Protein AF-A0A8T7JMB9-F1 (afdb_monomer_lite)

pLDDT: mean 83.55, std 17.08, range [34.03, 96.88]

Structure (mmCIF, N/CA/C/O backbone):
data_AF-A0A8T7JMB9-F1
#
_entry.id   AF-A0A8T7JMB9-F1
#
loop_
_atom_site.group_PDB
_atom_site.id
_atom_site.type_symbol
_atom_site.label_atom_id
_atom_site.label_alt_id
_atom_site.label_comp_id
_atom_site.label_asym_id
_atom_site.label_entity_id
_atom_site.label_seq_id
_atom_site.pdbx_PDB_ins_code
_atom_site.Cartn_x
_atom_site.Cartn_y
_atom_site.Cartn_z
_atom_site.occupancy
_atom_site.B_iso_or_equiv
_atom_site.auth_seq_id
_atom_site.auth_comp_id
_atom_site.auth_asym_id
_atom_site.auth_atom_id
_atom_site.pdbx_PDB_model_num
ATOM 1 N N . MET A 1 1 ? 60.651 35.380 -57.533 1.00 38.00 1 MET A N 1
ATOM 2 C CA . MET A 1 1 ? 61.340 36.044 -56.406 1.00 38.00 1 MET A CA 1
ATOM 3 C C . MET A 1 1 ? 60.274 36.661 -55.525 1.00 38.00 1 MET A C 1
ATOM 5 O O . MET A 1 1 ? 59.399 37.344 -56.039 1.00 38.00 1 MET A O 1
ATOM 9 N N . ASN A 1 2 ? 60.300 36.283 -54.252 1.00 40.06 2 ASN A N 1
ATOM 10 C CA . ASN A 1 2 ? 59.215 36.410 -53.285 1.00 40.06 2 ASN A CA 1
ATOM 11 C C . ASN A 1 2 ? 58.896 37.869 -52.946 1.00 40.06 2 ASN A C 1
ATOM 13 O O . ASN A 1 2 ? 59.794 38.623 -52.576 1.00 40.06 2 ASN A O 1
ATOM 17 N N . GLN A 1 3 ? 57.616 38.234 -53.026 1.00 35.81 3 GLN A N 1
ATOM 18 C CA . GLN A 1 3 ? 57.095 39.436 -52.380 1.00 35.81 3 GLN A CA 1
ATOM 19 C C . GLN A 1 3 ? 56.856 39.157 -50.884 1.00 35.81 3 GLN A C 1
ATOM 21 O O . GLN A 1 3 ? 56.493 38.033 -50.527 1.00 35.81 3 GLN A O 1
ATOM 26 N N . PRO A 1 4 ? 57.087 40.146 -50.006 1.00 40.69 4 PRO A N 1
ATOM 27 C CA . PRO A 1 4 ? 56.934 39.992 -48.566 1.00 40.69 4 PRO A CA 1
ATOM 28 C C . PRO A 1 4 ? 55.459 39.889 -48.158 1.00 40.69 4 PRO A C 1
ATOM 30 O O . PRO A 1 4 ? 54.610 40.627 -48.657 1.00 40.69 4 PRO A O 1
ATOM 33 N N . MET A 1 5 ? 55.178 38.999 -47.201 1.00 34.03 5 MET A N 1
ATOM 34 C CA . MET A 1 5 ? 53.922 38.983 -46.452 1.00 34.03 5 MET A CA 1
ATOM 35 C C . MET A 1 5 ? 53.762 40.313 -45.715 1.00 34.03 5 MET A C 1
ATOM 37 O O . MET A 1 5 ? 54.468 40.584 -44.742 1.00 34.03 5 MET A O 1
ATOM 41 N N . VAL A 1 6 ? 52.812 41.128 -46.160 1.00 38.72 6 VAL A N 1
ATOM 42 C CA . VAL A 1 6 ? 52.250 42.195 -45.337 1.00 38.72 6 VAL A CA 1
ATOM 43 C C . VAL A 1 6 ? 51.231 41.541 -44.416 1.00 38.72 6 VAL A C 1
ATOM 45 O O . VAL A 1 6 ? 50.181 41.078 -44.854 1.00 38.72 6 VAL A O 1
ATOM 48 N N . VAL A 1 7 ? 51.578 41.485 -43.132 1.00 40.88 7 VAL A N 1
ATOM 49 C CA . VAL A 1 7 ? 50.648 41.210 -42.039 1.00 40.88 7 VAL A CA 1
ATOM 50 C C . VAL A 1 7 ? 49.620 42.337 -42.039 1.00 40.88 7 VAL A C 1
ATOM 52 O O . VAL A 1 7 ? 49.904 43.446 -41.593 1.00 40.88 7 VAL A O 1
ATOM 55 N N . THR A 1 8 ? 48.436 42.071 -42.578 1.00 38.16 8 THR A N 1
ATOM 56 C CA . THR A 1 8 ? 47.269 42.927 -42.377 1.00 38.16 8 THR A CA 1
ATOM 57 C C . THR A 1 8 ? 46.652 42.525 -41.045 1.00 38.16 8 THR A C 1
ATOM 59 O O . THR A 1 8 ? 46.009 41.487 -40.906 1.00 38.16 8 THR A O 1
ATOM 62 N N . GLN A 1 9 ? 46.953 43.330 -40.026 1.00 44.47 9 GLN A N 1
ATOM 63 C CA . GLN A 1 9 ? 46.159 43.417 -38.811 1.00 44.47 9 GLN A CA 1
ATOM 64 C C . GLN A 1 9 ? 44.767 43.909 -39.207 1.00 44.47 9 GLN A C 1
ATOM 66 O O . GLN A 1 9 ? 44.559 45.114 -39.309 1.00 44.47 9 GLN A O 1
ATOM 71 N N . ASP A 1 10 ? 43.831 42.990 -39.423 1.00 35.31 10 ASP A N 1
ATOM 72 C CA . ASP A 1 10 ? 42.424 43.344 -39.542 1.00 35.31 10 ASP A CA 1
ATOM 73 C C . ASP A 1 10 ? 41.645 42.879 -38.319 1.00 35.31 10 ASP A C 1
ATOM 75 O O . ASP A 1 10 ? 41.394 41.699 -38.079 1.00 35.31 10 ASP A O 1
ATOM 79 N N . SER A 1 11 ? 41.197 43.898 -37.593 1.00 36.75 11 SER A N 1
ATOM 80 C CA . SER A 1 11 ? 39.985 43.916 -36.787 1.00 36.75 11 SER A CA 1
ATOM 81 C C . SER A 1 11 ? 39.972 43.048 -35.525 1.00 36.75 11 SER A C 1
ATOM 83 O O . SER A 1 11 ? 39.359 41.987 -35.447 1.00 36.75 11 SER A O 1
ATOM 85 N N . MET A 1 12 ? 40.495 43.632 -34.440 1.00 43.41 12 MET A N 1
ATOM 86 C CA . MET A 1 12 ? 39.756 43.564 -33.179 1.00 43.41 12 MET A CA 1
ATOM 87 C C . MET A 1 12 ? 38.343 44.102 -33.440 1.00 43.41 12 MET A C 1
ATOM 89 O O . MET A 1 12 ? 38.151 45.306 -33.594 1.00 43.41 12 MET A O 1
ATOM 93 N N . SER A 1 13 ? 37.372 43.198 -33.525 1.00 37.72 13 SER A N 1
ATOM 94 C CA . SER A 1 13 ? 35.948 43.509 -33.423 1.00 37.72 13 SER A CA 1
ATOM 95 C C . SER A 1 13 ? 35.431 43.000 -32.080 1.00 37.72 13 SER A C 1
ATOM 97 O O . SER A 1 13 ? 35.968 42.035 -31.532 1.00 37.72 13 SER A O 1
ATOM 99 N N . PRO A 1 14 ? 34.483 43.736 -31.492 1.00 41.88 14 PRO A N 1
ATOM 100 C CA . PRO A 1 14 ? 34.433 44.017 -30.071 1.00 41.88 14 PRO A CA 1
ATOM 101 C C . PRO A 1 14 ? 33.905 42.819 -29.295 1.00 41.88 14 PRO A C 1
ATOM 103 O O . PRO A 1 14 ? 33.236 41.957 -29.859 1.00 41.88 14 PRO A O 1
ATOM 106 N N . LEU A 1 15 ? 34.155 42.819 -27.983 1.00 47.41 15 LEU A N 1
ATOM 107 C CA . LEU A 1 15 ? 33.323 42.137 -26.994 1.00 47.41 15 LEU A CA 1
ATOM 108 C C . LEU A 1 15 ? 31.861 42.227 -27.442 1.00 47.41 15 LEU A C 1
ATOM 110 O O . LEU A 1 15 ? 31.246 43.290 -27.339 1.00 47.41 15 LEU A O 1
ATOM 114 N N . GLY A 1 16 ? 31.352 41.134 -28.018 1.00 43.66 16 GLY A N 1
ATOM 115 C CA . GLY A 1 16 ? 29.963 41.028 -28.418 1.00 43.66 16 GLY A CA 1
ATOM 116 C C . GLY A 1 16 ? 29.161 41.296 -27.166 1.00 43.66 16 GLY A C 1
ATOM 117 O O . GLY A 1 16 ? 29.277 40.548 -26.196 1.00 43.66 16 GLY A O 1
ATOM 118 N N . TYR A 1 17 ? 28.459 42.426 -27.153 1.00 51.44 17 TYR A N 1
ATOM 119 C CA . TYR A 1 17 ? 27.559 42.791 -26.078 1.00 51.44 17 TYR A CA 1
ATOM 120 C C . TYR A 1 17 ? 26.618 41.608 -25.887 1.00 51.44 17 TYR A C 1
ATOM 122 O O . TYR A 1 17 ? 25.721 41.400 -26.699 1.00 51.44 17 TYR A O 1
ATOM 130 N N . LEU A 1 18 ? 26.863 40.807 -24.847 1.00 52.03 18 LEU A N 1
ATOM 131 C CA . LEU A 1 18 ? 25.905 39.832 -24.359 1.00 52.03 18 LEU A CA 1
ATOM 132 C C . LEU A 1 18 ? 24.667 40.643 -24.000 1.00 52.03 18 LEU A C 1
ATOM 134 O O . LEU A 1 18 ? 24.624 41.313 -22.965 1.00 52.03 18 LEU A O 1
ATOM 138 N N . SER A 1 19 ? 23.696 40.659 -24.911 1.00 68.50 19 SER A N 1
ATOM 139 C CA . SER A 1 19 ? 22.434 41.323 -24.667 1.00 68.50 19 SER A CA 1
ATOM 140 C C . SER A 1 19 ? 21.806 40.649 -23.458 1.00 68.50 19 SER A C 1
ATOM 142 O O . SER A 1 19 ? 21.799 39.421 -23.334 1.00 68.50 19 SER A O 1
ATOM 144 N N . ILE A 1 20 ? 21.244 41.452 -22.559 1.00 59.03 20 ILE A N 1
ATOM 145 C CA . ILE A 1 20 ? 20.437 40.941 -21.449 1.00 59.03 20 ILE A CA 1
ATOM 146 C C . ILE A 1 20 ? 19.323 40.030 -21.992 1.00 59.03 20 ILE A C 1
ATOM 148 O O . ILE A 1 20 ? 18.898 39.106 -21.307 1.00 59.03 20 ILE A O 1
ATOM 152 N N . GLU A 1 21 ? 18.877 40.243 -23.231 1.00 65.81 21 GLU A N 1
ATOM 153 C CA . GLU A 1 21 ? 17.896 39.395 -23.908 1.00 65.81 21 GLU A CA 1
ATOM 154 C C . GLU A 1 21 ? 18.450 38.015 -24.284 1.00 65.81 21 GLU A C 1
ATOM 156 O O . GLU A 1 21 ? 17.724 37.031 -24.157 1.00 65.81 21 GLU A O 1
ATOM 161 N N . ASP A 1 22 ? 19.729 37.910 -24.653 1.00 73.88 22 ASP A N 1
ATOM 162 C CA . ASP A 1 22 ? 20.387 36.632 -24.948 1.00 73.88 22 ASP A CA 1
ATOM 163 C C . ASP A 1 22 ? 20.677 35.854 -23.664 1.00 73.88 22 ASP A C 1
ATOM 165 O O . ASP A 1 22 ? 20.447 34.648 -23.608 1.00 73.88 22 ASP A O 1
ATOM 169 N N . ILE A 1 23 ? 21.078 36.549 -22.592 1.00 64.62 23 ILE A N 1
ATOM 170 C CA . ILE A 1 23 ? 21.215 35.950 -21.256 1.00 64.62 23 ILE A CA 1
ATOM 171 C C . ILE A 1 23 ? 19.848 35.481 -20.748 1.00 64.62 23 ILE A C 1
ATOM 173 O O . ILE A 1 23 ? 19.742 34.382 -20.214 1.00 64.62 23 ILE A O 1
ATOM 177 N N . LYS A 1 24 ? 18.780 36.266 -20.946 1.00 63.31 24 LYS A N 1
ATOM 178 C CA . LYS A 1 24 ? 17.411 35.868 -20.583 1.00 63.31 24 LYS A CA 1
ATOM 179 C C . LYS A 1 24 ? 16.928 34.685 -21.412 1.00 63.31 24 LYS A C 1
ATOM 181 O O . LYS A 1 24 ? 16.354 33.770 -20.838 1.00 63.31 24 LYS A O 1
ATOM 186 N N . LYS A 1 25 ? 17.175 34.656 -22.724 1.00 67.62 25 LYS A N 1
ATOM 187 C CA . LYS A 1 25 ? 16.838 33.504 -23.576 1.00 67.62 25 LYS A CA 1
ATOM 188 C C . LYS A 1 25 ? 17.610 32.256 -23.172 1.00 67.62 25 LYS A C 1
ATOM 190 O O . LYS A 1 25 ? 16.995 31.202 -23.054 1.00 67.62 25 LYS A O 1
ATOM 195 N N . ALA A 1 26 ? 18.906 32.381 -22.902 1.00 64.25 26 ALA A N 1
ATOM 196 C CA . ALA A 1 26 ? 19.730 31.282 -22.418 1.00 64.25 26 ALA A CA 1
ATOM 197 C C . ALA A 1 26 ? 19.262 30.803 -21.036 1.00 64.25 26 ALA A C 1
ATOM 199 O O . ALA A 1 26 ? 19.152 29.605 -20.821 1.00 64.25 26 ALA A O 1
ATOM 200 N N . PHE A 1 27 ? 18.903 31.711 -20.124 1.00 61.03 27 PHE A N 1
ATOM 201 C CA . PHE A 1 27 ? 18.381 31.374 -18.796 1.00 61.03 27 PHE A CA 1
ATOM 202 C C . PHE A 1 27 ? 16.990 30.735 -18.855 1.00 61.03 27 PHE A C 1
ATOM 204 O O . PHE A 1 27 ? 16.718 29.810 -18.097 1.00 61.03 27 PHE A O 1
ATOM 211 N N . ILE A 1 28 ? 16.123 31.196 -19.760 1.00 59.62 28 ILE A N 1
ATOM 212 C CA . ILE A 1 28 ? 14.817 30.587 -20.024 1.00 59.62 28 ILE A CA 1
ATOM 213 C C . ILE A 1 28 ? 15.020 29.196 -20.619 1.00 59.62 28 ILE A C 1
ATOM 215 O O . ILE A 1 28 ? 14.421 28.269 -20.110 1.00 59.62 28 ILE A O 1
ATOM 219 N N . GLN A 1 29 ? 15.893 29.011 -21.614 1.00 62.88 29 GLN A N 1
ATOM 220 C CA . GLN A 1 29 ? 16.209 27.684 -22.164 1.00 62.88 29 GLN A CA 1
ATOM 221 C C . GLN A 1 29 ? 16.820 26.741 -21.119 1.00 62.88 29 GLN A C 1
ATOM 223 O O . GLN A 1 29 ? 16.474 25.566 -21.097 1.00 62.88 29 GLN A O 1
ATOM 228 N N . LEU A 1 30 ? 17.685 27.247 -20.233 1.00 57.78 30 LEU A N 1
ATOM 229 C CA . LEU A 1 30 ? 18.296 26.453 -19.163 1.00 57.78 30 LEU A CA 1
ATOM 230 C C . LEU A 1 30 ? 17.293 26.082 -18.055 1.00 57.78 30 LEU A C 1
ATOM 232 O O . LEU A 1 30 ? 17.462 25.058 -17.403 1.00 57.78 30 LEU A O 1
ATOM 236 N N . ASN A 1 31 ? 16.262 26.911 -17.846 1.00 55.41 31 ASN A N 1
ATOM 237 C CA . ASN A 1 31 ? 15.210 26.730 -16.840 1.00 55.41 31 ASN A CA 1
ATOM 238 C C . ASN A 1 31 ? 13.833 26.445 -17.454 1.00 55.41 31 ASN A C 1
ATOM 240 O O . ASN A 1 31 ? 12.816 26.659 -16.790 1.00 55.41 31 ASN A O 1
ATOM 244 N N . GLN A 1 32 ? 13.774 25.921 -18.684 1.00 52.22 32 GLN A N 1
ATOM 245 C CA . GLN A 1 32 ? 12.607 25.185 -19.168 1.00 52.22 32 GLN A CA 1
ATOM 246 C C . GLN A 1 32 ? 12.546 23.867 -18.394 1.00 52.22 32 GLN A C 1
ATOM 248 O O . GLN A 1 32 ? 12.731 22.778 -18.928 1.00 52.22 32 GLN A O 1
ATOM 253 N N . LEU A 1 33 ? 12.304 23.975 -17.089 1.00 53.12 33 LEU A N 1
ATOM 254 C CA . LEU A 1 33 ? 11.620 22.924 -16.382 1.00 53.12 33 LEU A CA 1
ATOM 255 C C . LEU A 1 33 ? 10.271 22.815 -17.099 1.00 53.12 33 LEU A C 1
ATOM 257 O O . LEU A 1 33 ? 9.574 23.835 -17.189 1.00 53.12 33 LEU A O 1
ATOM 261 N N . PRO A 1 34 ? 9.908 21.646 -17.659 1.00 47.16 34 PRO A N 1
ATOM 262 C CA . PRO A 1 34 ? 8.523 21.428 -18.043 1.00 47.16 34 PRO A CA 1
ATOM 263 C C . PRO A 1 34 ? 7.670 21.845 -16.847 1.00 47.16 34 PRO A C 1
ATOM 265 O O . PRO A 1 34 ? 8.054 21.604 -15.694 1.00 47.16 34 PRO A O 1
ATOM 268 N N . ALA A 1 35 ? 6.574 22.561 -17.104 1.00 42.38 35 ALA A N 1
ATOM 269 C CA . ALA A 1 35 ? 5.655 22.913 -16.036 1.00 42.38 35 ALA A CA 1
ATOM 270 C C . ALA A 1 35 ? 5.384 21.634 -15.233 1.00 42.38 35 ALA A C 1
ATOM 272 O O . ALA A 1 35 ? 5.169 20.580 -15.826 1.00 42.38 35 ALA A O 1
ATOM 273 N N . ALA A 1 36 ? 5.397 21.699 -13.901 1.00 47.94 36 ALA A N 1
ATOM 274 C CA . ALA A 1 36 ? 5.190 20.530 -13.036 1.00 47.94 36 ALA A CA 1
ATOM 275 C C . ALA A 1 36 ? 3.828 19.814 -13.249 1.00 47.94 36 ALA A C 1
ATOM 277 O O . ALA A 1 36 ? 3.537 18.835 -12.570 1.00 47.94 36 ALA A O 1
ATOM 278 N N . ASN A 1 37 ? 3.018 20.303 -14.195 1.00 48.38 37 ASN A N 1
ATOM 279 C CA . ASN A 1 37 ? 1.718 19.797 -14.609 1.00 48.38 37 ASN A CA 1
ATOM 280 C C . ASN A 1 37 ? 1.745 19.056 -15.959 1.00 48.38 37 ASN A C 1
ATOM 282 O O . ASN A 1 37 ? 0.721 18.488 -16.334 1.00 48.38 37 ASN A O 1
ATOM 286 N N . ASP A 1 38 ? 2.864 19.046 -16.694 1.00 45.75 38 ASP A N 1
ATOM 287 C CA . ASP A 1 38 ? 2.982 18.187 -17.872 1.00 45.75 38 ASP A CA 1
ATOM 288 C C . ASP A 1 38 ? 3.098 16.743 -17.388 1.00 45.75 38 ASP A C 1
ATOM 290 O O . ASP A 1 38 ? 4.060 16.356 -16.716 1.00 45.75 38 ASP A O 1
ATOM 294 N N . GLN A 1 39 ? 2.080 15.941 -17.704 1.00 52.31 39 GLN A N 1
ATOM 295 C CA . GLN A 1 39 ? 2.117 14.503 -17.485 1.00 52.31 39 GLN A CA 1
ATOM 296 C C . GLN A 1 39 ? 3.374 13.969 -18.170 1.00 52.31 39 GLN A C 1
ATOM 298 O O . GLN A 1 39 ? 3.501 14.035 -19.392 1.00 52.31 39 GLN A O 1
ATOM 303 N N . VAL A 1 40 ? 4.332 13.484 -17.376 1.00 58.31 40 VAL A N 1
ATOM 304 C CA . VAL A 1 40 ? 5.566 12.899 -17.901 1.00 58.31 40 VAL A CA 1
ATOM 305 C C . VAL A 1 40 ? 5.154 11.763 -18.829 1.00 58.31 40 VAL A C 1
ATOM 307 O O . VAL A 1 40 ? 4.648 10.743 -18.360 1.00 58.31 40 VAL A O 1
ATOM 310 N N . ILE A 1 41 ? 5.339 11.938 -20.139 1.00 60.19 41 ILE A N 1
ATOM 311 C CA . ILE A 1 41 ? 5.125 10.869 -21.113 1.00 60.19 41 ILE A CA 1
ATOM 312 C C . ILE A 1 41 ? 6.192 9.815 -20.816 1.00 60.19 41 ILE A C 1
ATOM 314 O O . ILE A 1 41 ? 7.367 9.980 -21.141 1.00 60.19 41 ILE A O 1
ATOM 318 N N . ARG A 1 42 ? 5.799 8.754 -20.107 1.00 69.69 42 ARG A N 1
ATOM 319 C CA . ARG A 1 42 ? 6.710 7.679 -19.713 1.00 69.69 42 ARG A CA 1
ATOM 320 C C . ARG A 1 42 ? 6.803 6.676 -20.850 1.00 69.69 42 ARG A C 1
ATOM 322 O O . ARG A 1 42 ? 5.873 5.910 -21.085 1.00 69.69 42 ARG A O 1
ATOM 329 N N . HIS A 1 43 ? 7.938 6.681 -21.535 1.00 80.62 43 HIS A N 1
ATOM 330 C CA . HIS A 1 43 ? 8.261 5.662 -22.527 1.00 80.62 43 HIS A CA 1
ATOM 331 C C . HIS A 1 43 ? 8.432 4.284 -21.878 1.00 80.62 43 HIS A C 1
ATOM 333 O O . HIS A 1 43 ? 8.662 4.169 -20.672 1.00 80.62 43 HIS A O 1
ATOM 339 N N . GLU A 1 44 ? 8.322 3.235 -22.690 1.00 86.62 44 GLU A N 1
ATOM 340 C CA . GLU A 1 44 ? 8.564 1.869 -22.236 1.00 86.62 44 GLU A CA 1
ATOM 341 C C . GLU A 1 44 ? 9.997 1.707 -21.729 1.00 86.62 44 GLU A C 1
ATOM 343 O O . GLU A 1 44 ? 10.951 2.221 -22.320 1.00 86.62 44 GLU A O 1
ATOM 348 N N . ALA A 1 45 ? 10.153 0.994 -20.613 1.00 87.69 45 ALA A N 1
ATOM 349 C CA . ALA A 1 45 ? 11.469 0.722 -20.063 1.00 87.69 45 ALA A CA 1
ATOM 350 C C . ALA A 1 45 ? 12.278 -0.217 -20.969 1.00 87.69 45 ALA A C 1
ATOM 352 O O . ALA A 1 45 ? 11.756 -1.188 -21.517 1.00 87.69 45 ALA A O 1
ATOM 353 N N . ALA A 1 46 ? 13.587 0.028 -21.059 1.00 91.44 46 ALA A N 1
ATOM 354 C CA . ALA A 1 46 ? 14.502 -0.870 -21.754 1.00 91.44 46 ALA A CA 1
ATOM 355 C C . ALA A 1 46 ? 14.519 -2.272 -21.097 1.00 91.44 46 ALA A C 1
ATOM 357 O O . ALA A 1 46 ? 14.406 -2.364 -19.870 1.00 91.44 46 ALA A O 1
ATOM 358 N N . PRO A 1 47 ? 14.739 -3.357 -21.865 1.00 92.88 47 PRO A N 1
ATOM 359 C CA . PRO A 1 47 ? 14.768 -4.724 -21.330 1.00 92.88 47 PRO A CA 1
ATOM 360 C C . PRO A 1 47 ? 15.752 -4.916 -20.167 1.00 92.88 47 PRO A C 1
ATOM 362 O O . PRO A 1 47 ? 15.409 -5.534 -19.161 1.00 92.88 47 PRO A O 1
ATOM 365 N N . ASP A 1 48 ? 16.939 -4.311 -20.248 1.00 94.38 48 ASP A N 1
ATOM 366 C CA . ASP A 1 48 ? 17.948 -4.377 -19.182 1.00 94.38 48 ASP A CA 1
ATOM 367 C C . ASP A 1 48 ? 17.462 -3.741 -17.872 1.00 94.38 48 ASP A C 1
ATOM 369 O O . ASP A 1 48 ? 17.814 -4.187 -16.779 1.00 94.38 48 ASP A O 1
ATOM 373 N N . HIS A 1 49 ? 16.636 -2.694 -17.968 1.00 94.12 49 HIS A N 1
ATOM 374 C CA . HIS A 1 49 ? 16.045 -2.043 -16.800 1.00 94.12 49 HIS A CA 1
ATOM 375 C C . HIS A 1 49 ? 14.963 -2.916 -16.166 1.00 94.12 49 HIS A C 1
ATOM 377 O O . HIS A 1 49 ? 14.911 -3.022 -14.946 1.00 94.12 49 HIS A O 1
ATOM 383 N N . VAL A 1 50 ? 14.154 -3.609 -16.973 1.00 95.12 50 VAL A N 1
ATOM 384 C CA . VAL A 1 50 ? 13.160 -4.581 -16.482 1.00 95.12 50 VAL A CA 1
ATOM 385 C C . VAL A 1 50 ? 13.837 -5.694 -15.676 1.00 95.12 50 VAL A C 1
ATOM 387 O O . VAL A 1 50 ? 13.392 -6.009 -14.572 1.00 95.12 50 VAL A O 1
ATOM 390 N N . ILE A 1 51 ? 14.943 -6.245 -16.190 1.00 95.38 51 ILE A N 1
ATOM 391 C CA . ILE A 1 51 ? 15.727 -7.280 -15.495 1.00 95.38 51 ILE A CA 1
ATOM 392 C C . ILE A 1 51 ? 16.288 -6.726 -14.182 1.00 95.38 51 ILE A C 1
ATOM 394 O O . ILE A 1 51 ? 16.120 -7.335 -13.130 1.00 95.38 51 ILE A O 1
ATOM 398 N N . ARG A 1 52 ? 16.876 -5.527 -14.216 1.00 95.38 52 ARG A N 1
ATOM 399 C CA . ARG A 1 52 ? 17.429 -4.881 -13.020 1.00 95.38 52 ARG A CA 1
ATOM 400 C C . ARG A 1 52 ? 16.374 -4.637 -11.941 1.00 95.38 52 ARG A C 1
ATOM 402 O O . ARG A 1 52 ? 16.633 -4.885 -10.768 1.00 95.38 52 ARG A O 1
ATOM 409 N N . 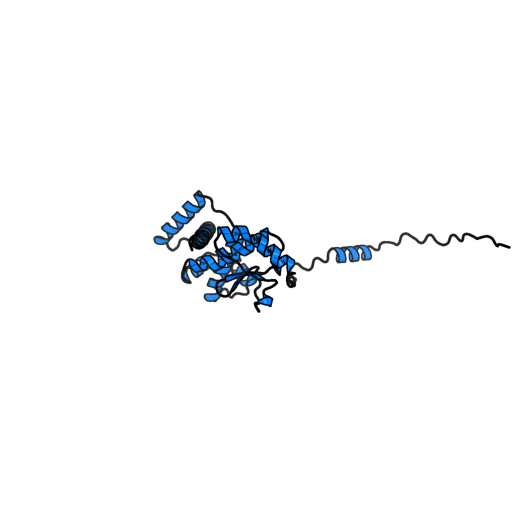VAL A 1 53 ? 15.191 -4.160 -12.330 1.00 95.12 53 VAL A N 1
ATOM 410 C CA . VAL A 1 53 ? 14.066 -3.980 -11.406 1.00 95.12 53 VAL A CA 1
ATOM 411 C C . VAL A 1 53 ? 13.674 -5.321 -10.800 1.00 95.12 53 VAL A C 1
ATOM 413 O O . VAL A 1 53 ? 13.479 -5.389 -9.594 1.00 95.12 53 VAL A O 1
ATOM 416 N N . LYS A 1 54 ? 13.622 -6.397 -11.592 1.00 96.88 54 LYS A N 1
ATOM 417 C CA . LYS A 1 54 ? 13.330 -7.737 -11.076 1.00 96.88 54 LYS A CA 1
ATOM 418 C C . LYS A 1 54 ? 14.378 -8.215 -10.065 1.00 96.88 54 LYS A C 1
ATOM 420 O O . LYS A 1 54 ? 14.007 -8.784 -9.040 1.00 96.88 54 LYS A O 1
ATOM 425 N N . ASP A 1 55 ? 15.657 -7.945 -10.311 1.00 96.06 55 ASP A N 1
ATOM 426 C CA . ASP A 1 55 ? 16.743 -8.317 -9.399 1.00 96.06 55 ASP A CA 1
ATOM 427 C C . ASP A 1 55 ? 16.656 -7.595 -8.051 1.00 96.06 55 ASP A C 1
ATOM 429 O O . ASP A 1 55 ? 16.884 -8.204 -7.007 1.00 96.06 55 ASP A O 1
ATOM 433 N N . TRP A 1 56 ? 16.244 -6.325 -8.043 1.00 96.88 56 TRP A N 1
ATOM 434 C CA . TRP A 1 56 ? 16.040 -5.561 -6.809 1.00 96.88 56 TRP A CA 1
ATOM 435 C C . TRP A 1 56 ? 14.968 -6.140 -5.882 1.00 96.88 56 TRP A C 1
ATOM 437 O O . TRP A 1 56 ? 15.009 -5.875 -4.682 1.00 96.88 56 TRP A O 1
ATOM 447 N N . LEU A 1 57 ? 14.021 -6.914 -6.417 1.00 95.94 57 LEU A N 1
ATOM 448 C CA . LEU A 1 57 ? 12.893 -7.453 -5.658 1.00 95.94 57 LEU A CA 1
ATOM 449 C C . LEU A 1 57 ? 13.190 -8.808 -5.009 1.00 95.94 57 LEU A C 1
ATOM 451 O O . LEU A 1 57 ? 12.453 -9.208 -4.114 1.00 95.94 57 LEU A O 1
ATOM 455 N N . GLN A 1 58 ? 14.240 -9.521 -5.432 1.00 94.88 58 GLN A N 1
ATOM 456 C CA . GLN A 1 58 ? 14.442 -10.941 -5.100 1.00 94.88 58 GLN A CA 1
ATOM 457 C C . GLN A 1 58 ? 14.385 -11.246 -3.596 1.00 94.88 58 GLN A C 1
ATOM 459 O O . GLN A 1 58 ? 13.756 -12.222 -3.181 1.00 94.88 58 GLN A O 1
ATOM 464 N N . ASP A 1 59 ? 15.026 -10.415 -2.771 1.00 93.50 59 ASP A N 1
ATOM 465 C CA . ASP A 1 59 ? 15.043 -10.616 -1.322 1.00 93.50 59 ASP A CA 1
ATOM 466 C C . ASP A 1 59 ? 13.654 -10.426 -0.701 1.00 93.50 59 ASP A C 1
ATOM 468 O O . ASP A 1 59 ? 13.250 -11.227 0.144 1.00 93.50 59 ASP A O 1
ATOM 472 N N . LEU A 1 60 ? 12.908 -9.419 -1.162 1.00 92.31 60 LEU A N 1
ATOM 473 C CA . LEU A 1 60 ? 11.582 -9.090 -0.644 1.00 92.31 60 LEU A CA 1
ATOM 474 C C . LEU A 1 60 ? 10.516 -10.086 -1.129 1.00 92.31 60 LEU A C 1
ATOM 476 O O . LEU A 1 60 ? 9.644 -10.482 -0.358 1.00 92.31 60 LEU A O 1
ATOM 480 N N . GLU A 1 61 ? 10.636 -10.579 -2.366 1.00 94.88 61 GLU A N 1
ATOM 481 C CA . GLU A 1 61 ? 9.817 -11.683 -2.881 1.00 94.88 61 GLU A CA 1
ATOM 482 C C . GLU A 1 61 ? 9.995 -12.952 -2.050 1.00 94.88 61 GLU A C 1
ATOM 484 O O . GLU A 1 61 ? 9.022 -13.638 -1.729 1.00 94.88 61 GLU A O 1
ATOM 489 N N . ARG A 1 62 ? 11.240 -13.260 -1.668 1.00 93.25 62 ARG A N 1
ATOM 490 C CA . ARG A 1 62 ? 11.547 -14.400 -0.802 1.00 93.25 62 ARG A CA 1
ATOM 491 C C . ARG A 1 62 ? 11.018 -14.196 0.615 1.00 93.25 62 ARG A C 1
ATOM 493 O O . ARG A 1 62 ? 10.521 -15.153 1.199 1.00 93.25 62 ARG A O 1
ATOM 500 N N . GLU A 1 63 ? 11.136 -12.991 1.167 1.00 92.50 63 GLU A N 1
ATOM 501 C CA . GLU A 1 63 ? 10.638 -12.675 2.510 1.00 92.50 63 GLU A CA 1
ATOM 502 C C . GLU A 1 63 ? 9.113 -12.814 2.597 1.00 92.50 63 GLU A C 1
ATOM 504 O O . GLU A 1 63 ? 8.606 -13.431 3.533 1.00 92.50 63 GLU A O 1
ATOM 509 N N . LEU A 1 64 ? 8.384 -12.258 1.624 1.00 90.62 64 LEU A N 1
ATOM 510 C CA . LEU A 1 64 ? 6.919 -12.259 1.626 1.00 90.62 64 LEU A CA 1
ATOM 511 C C . LEU A 1 64 ? 6.299 -13.520 1.018 1.00 90.62 64 LEU A C 1
ATOM 513 O O . LEU A 1 64 ? 5.094 -13.714 1.157 1.00 90.62 64 LEU A O 1
ATOM 517 N N . GLY A 1 65 ? 7.088 -14.358 0.341 1.00 91.50 65 GLY A N 1
ATOM 518 C CA . GLY A 1 65 ? 6.593 -15.549 -0.353 1.00 91.50 65 GLY A CA 1
ATOM 519 C C . GLY A 1 65 ? 5.764 -15.231 -1.603 1.00 91.50 65 GLY A C 1
ATOM 520 O O . GLY A 1 65 ? 5.033 -16.088 -2.095 1.00 91.50 65 GLY A O 1
ATOM 521 N N . VAL A 1 66 ? 5.861 -14.008 -2.132 1.00 93.12 66 VAL A N 1
ATOM 522 C CA . VAL A 1 66 ? 5.072 -13.531 -3.276 1.00 93.12 66 VAL A CA 1
ATOM 523 C C . VAL A 1 66 ? 6.008 -13.177 -4.420 1.00 93.12 66 VAL A C 1
ATOM 525 O O . VAL A 1 66 ? 6.927 -12.384 -4.251 1.00 93.12 66 VAL A O 1
ATOM 528 N N . LYS A 1 67 ? 5.758 -13.740 -5.604 1.00 94.31 67 LYS A N 1
ATOM 529 C CA . LYS A 1 67 ? 6.482 -13.379 -6.827 1.00 94.31 67 LYS A CA 1
ATOM 530 C C . LYS A 1 67 ? 5.721 -12.297 -7.572 1.00 94.31 67 LYS A C 1
ATOM 532 O O . LYS A 1 67 ? 4.524 -12.454 -7.789 1.00 94.31 67 LYS A O 1
ATOM 537 N N . ALA A 1 68 ? 6.422 -11.260 -8.014 1.00 95.38 68 ALA A N 1
ATOM 538 C CA . ALA A 1 68 ? 5.874 -10.249 -8.899 1.00 95.38 68 ALA A CA 1
ATOM 539 C C . ALA A 1 68 ? 6.417 -10.374 -10.323 1.00 95.38 68 ALA A C 1
ATOM 541 O O . ALA A 1 68 ? 7.580 -10.720 -10.564 1.00 95.38 68 ALA A O 1
ATOM 542 N N . LYS A 1 69 ? 5.562 -10.068 -11.294 1.00 95.88 69 LYS A N 1
ATOM 543 C CA . LYS A 1 69 ? 5.950 -9.909 -12.692 1.00 95.88 69 LYS A CA 1
ATOM 544 C C . LYS A 1 69 ? 6.405 -8.470 -12.906 1.00 95.88 69 LYS A C 1
ATOM 546 O O . LYS A 1 69 ? 5.743 -7.543 -12.461 1.00 95.88 69 LYS A O 1
ATOM 551 N N . VAL A 1 70 ? 7.517 -8.266 -13.603 1.00 95.69 70 VAL A N 1
ATOM 552 C CA . VAL A 1 70 ? 7.966 -6.923 -13.995 1.00 95.69 70 VAL A CA 1
ATOM 553 C C . VAL A 1 70 ? 7.806 -6.800 -15.502 1.00 95.69 70 VAL A C 1
ATOM 555 O O . VAL A 1 70 ? 8.281 -7.659 -16.244 1.00 95.69 70 VAL A O 1
ATOM 558 N N . VAL A 1 71 ? 7.121 -5.754 -15.954 1.00 95.06 71 VAL A N 1
ATOM 559 C CA . VAL A 1 71 ? 6.916 -5.458 -17.380 1.00 95.06 71 VAL A CA 1
ATOM 560 C C . VAL A 1 71 ? 7.404 -4.049 -17.709 1.00 95.06 71 VAL A C 1
ATOM 562 O O . VAL A 1 71 ? 7.561 -3.209 -16.822 1.00 95.06 71 VAL A O 1
ATOM 565 N N . ALA A 1 72 ? 7.674 -3.784 -18.988 1.00 92.38 72 ALA A N 1
ATOM 566 C CA . ALA A 1 72 ? 8.272 -2.522 -19.424 1.00 92.38 72 ALA A CA 1
ATOM 567 C C . ALA A 1 72 ? 7.353 -1.305 -19.220 1.00 92.38 72 ALA A C 1
ATOM 569 O O . ALA A 1 72 ? 7.836 -0.222 -18.886 1.00 92.38 72 ALA A O 1
ATOM 570 N N . SER A 1 73 ? 6.046 -1.483 -19.413 1.00 92.50 73 SER A N 1
ATOM 571 C CA . SER A 1 73 ? 5.014 -0.455 -19.256 1.00 92.50 73 SER A CA 1
ATOM 572 C C . SER A 1 73 ? 3.637 -1.109 -19.035 1.00 92.50 73 SER A C 1
ATOM 574 O O . SER A 1 73 ? 3.480 -2.298 -19.336 1.00 92.50 73 SER A O 1
ATOM 576 N N . PRO A 1 74 ? 2.626 -0.362 -18.550 1.00 89.31 74 PRO A N 1
ATOM 577 C CA . PRO A 1 74 ? 1.236 -0.827 -18.514 1.00 89.31 74 PRO A CA 1
ATOM 578 C C . PRO A 1 74 ? 0.684 -1.185 -19.899 1.00 89.31 74 PRO A C 1
ATOM 580 O O . PRO A 1 74 ? -0.091 -2.132 -20.026 1.00 89.31 74 PRO A O 1
ATOM 583 N N . SER A 1 75 ? 1.142 -0.488 -20.944 1.00 88.00 75 SER A N 1
ATOM 584 C CA . SER A 1 75 ? 0.707 -0.687 -22.329 1.00 88.00 75 SER A CA 1
ATOM 585 C C . SER A 1 75 ? 1.014 -2.087 -22.863 1.00 88.00 75 SER A C 1
ATOM 587 O O . SER A 1 75 ? 0.274 -2.585 -23.699 1.00 88.00 75 SER A O 1
ATOM 589 N N . VAL A 1 76 ? 2.051 -2.762 -22.349 1.00 87.19 76 VAL A N 1
ATOM 590 C CA . VAL A 1 76 ? 2.369 -4.160 -22.712 1.00 87.19 76 VAL A CA 1
ATOM 591 C C . VAL A 1 76 ? 1.239 -5.128 -22.331 1.00 87.19 76 VAL A C 1
ATOM 593 O O . VAL A 1 76 ? 1.141 -6.217 -22.892 1.00 87.19 76 VAL A O 1
ATOM 596 N N . LEU A 1 77 ? 0.405 -4.750 -21.362 1.00 87.06 77 LEU A N 1
ATOM 597 C CA . LEU A 1 77 ? -0.743 -5.524 -20.892 1.00 87.06 77 LEU A CA 1
ATOM 598 C C . LEU A 1 77 ? -2.080 -4.885 -21.296 1.00 87.06 77 LEU A C 1
ATOM 600 O O . LEU A 1 77 ? -3.105 -5.238 -20.722 1.00 87.06 77 LEU A O 1
ATOM 604 N N . ASP A 1 78 ? -2.069 -3.927 -22.230 1.00 86.25 78 ASP A N 1
ATOM 605 C CA . ASP A 1 78 ? -3.241 -3.134 -22.631 1.00 86.25 78 ASP A CA 1
ATOM 606 C C . ASP A 1 78 ? -3.937 -2.427 -21.447 1.00 86.25 78 ASP A C 1
ATOM 608 O O . ASP A 1 78 ? -5.147 -2.192 -21.444 1.00 86.25 78 ASP A O 1
ATOM 612 N N . LEU A 1 79 ? -3.162 -2.067 -20.418 1.00 83.88 79 LEU A N 1
ATOM 613 C CA . LEU A 1 79 ? -3.649 -1.377 -19.227 1.00 83.88 79 LEU A CA 1
ATOM 614 C C . LEU A 1 79 ? -3.417 0.131 -19.335 1.00 83.88 79 LEU A C 1
ATOM 616 O O . LEU A 1 79 ? -2.309 0.587 -19.611 1.00 83.88 79 LEU A O 1
ATOM 620 N N . SER A 1 80 ? -4.446 0.916 -19.014 1.00 80.56 80 SER A N 1
ATOM 621 C CA . SER A 1 80 ? -4.359 2.375 -18.883 1.00 80.56 80 SER A CA 1
ATOM 622 C C . SER A 1 80 ? -4.362 2.775 -17.404 1.00 80.56 80 SER A C 1
ATOM 624 O O . SER A 1 80 ? -5.300 3.406 -16.920 1.00 80.56 80 SER A O 1
ATOM 626 N N . VAL A 1 81 ? -3.333 2.356 -16.661 1.00 77.56 81 VAL A N 1
ATOM 627 C CA . VAL A 1 81 ? -3.232 2.581 -15.210 1.00 77.56 81 VAL A CA 1
ATOM 628 C C . VAL A 1 81 ? -2.133 3.598 -14.904 1.00 77.56 81 VAL A C 1
ATOM 630 O O . VAL A 1 81 ? -0.984 3.426 -15.304 1.00 77.56 81 VAL A O 1
ATOM 633 N N . MET A 1 82 ? -2.473 4.639 -14.140 1.00 79.88 82 MET A N 1
ATOM 634 C CA . MET A 1 82 ? -1.545 5.675 -13.661 1.00 79.88 82 MET A CA 1
ATOM 635 C C . MET A 1 82 ? -0.945 5.319 -12.289 1.00 79.88 82 MET A C 1
ATOM 637 O O . MET A 1 82 ? -0.966 6.119 -11.355 1.00 79.88 82 MET A O 1
ATOM 641 N N . ALA A 1 83 ? -0.422 4.103 -12.147 1.00 84.75 83 ALA A N 1
ATOM 642 C CA . ALA A 1 83 ? 0.162 3.600 -10.903 1.00 84.75 83 ALA A CA 1
ATOM 643 C C . ALA A 1 83 ? 1.466 2.841 -11.193 1.00 84.75 83 ALA A C 1
ATOM 645 O O . ALA A 1 83 ? 1.635 2.335 -12.301 1.00 84.75 83 ALA A O 1
ATOM 646 N N . PRO A 1 84 ? 2.397 2.739 -10.226 1.00 89.81 84 PRO A N 1
ATOM 647 C CA . PRO A 1 84 ? 3.663 2.033 -10.430 1.00 89.81 84 PRO A CA 1
ATOM 648 C C . PRO A 1 84 ? 3.517 0.504 -10.504 1.00 89.81 84 PRO A C 1
ATOM 650 O O . PRO A 1 84 ? 4.444 -0.181 -10.940 1.00 89.81 84 PRO A O 1
ATOM 653 N N . ALA A 1 85 ? 2.371 -0.033 -10.083 1.00 93.12 85 ALA A N 1
ATOM 654 C CA . ALA A 1 85 ? 2.079 -1.458 -10.062 1.00 93.12 85 ALA A CA 1
ATOM 655 C C . ALA A 1 85 ? 0.560 -1.711 -10.060 1.00 93.12 85 ALA A C 1
ATOM 657 O O . ALA A 1 85 ? -0.221 -0.816 -9.735 1.00 93.12 85 ALA A O 1
ATOM 658 N N . ALA A 1 86 ? 0.147 -2.928 -10.407 1.00 93.44 86 ALA A N 1
ATOM 659 C CA . ALA A 1 86 ? -1.243 -3.379 -10.397 1.00 93.44 86 ALA A CA 1
ATOM 660 C C . ALA A 1 86 ? -1.326 -4.888 -10.119 1.00 93.44 86 ALA A C 1
ATOM 662 O O . ALA A 1 86 ? -0.340 -5.605 -10.270 1.00 93.44 86 ALA A O 1
ATOM 663 N N . VAL A 1 87 ? -2.506 -5.381 -9.740 1.00 92.75 87 VAL A N 1
ATOM 664 C CA . VAL A 1 87 ? -2.780 -6.824 -9.663 1.00 92.75 87 VAL A CA 1
ATOM 665 C C . VAL A 1 87 ? -3.496 -7.244 -10.944 1.00 92.75 87 VAL A C 1
ATOM 667 O O . VAL A 1 87 ? -4.541 -6.689 -11.273 1.00 92.75 87 VAL A O 1
ATOM 670 N N . VAL A 1 88 ? -2.934 -8.210 -11.669 1.00 91.50 88 VAL A N 1
ATOM 671 C CA . VAL A 1 88 ? -3.484 -8.742 -12.925 1.00 91.50 88 VAL A CA 1
ATOM 672 C C . VAL A 1 88 ? -3.630 -10.247 -12.765 1.00 91.50 88 VAL A C 1
ATOM 674 O O . VAL A 1 88 ? -2.670 -10.911 -12.390 1.00 91.50 88 VAL A O 1
ATOM 677 N N . ASP A 1 89 ? -4.835 -10.778 -12.980 1.00 88.69 89 ASP A N 1
ATOM 678 C CA . ASP A 1 89 ? -5.150 -12.206 -12.803 1.00 88.69 89 ASP A CA 1
ATOM 679 C C . ASP A 1 89 ? -4.744 -12.776 -11.425 1.00 88.69 89 ASP A C 1
ATOM 681 O O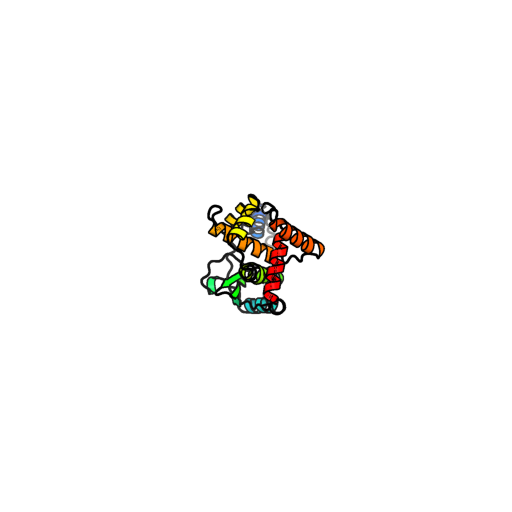 . ASP A 1 89 ? -4.384 -13.942 -11.283 1.00 88.69 89 ASP A O 1
ATOM 685 N N . GLY A 1 90 ? -4.799 -11.940 -10.381 1.00 88.25 90 GLY A N 1
ATOM 686 C CA . GLY A 1 90 ? -4.401 -12.311 -9.018 1.00 88.25 90 GLY A CA 1
ATOM 687 C C . GLY A 1 90 ? -2.888 -12.307 -8.764 1.00 88.25 90 GLY A C 1
ATOM 688 O O . GLY A 1 90 ? -2.460 -12.643 -7.657 1.00 88.25 90 GLY A O 1
ATOM 689 N N . GLU A 1 91 ? -2.080 -11.899 -9.744 1.00 91.69 91 GLU A N 1
ATOM 690 C CA . GLU A 1 91 ? -0.628 -11.778 -9.632 1.00 91.69 91 GLU A CA 1
ATOM 691 C C . GLU A 1 91 ? -0.193 -10.305 -9.538 1.00 91.69 91 GLU A C 1
ATOM 693 O O . GLU A 1 91 ? -0.727 -9.448 -10.248 1.00 91.69 91 GLU A O 1
ATOM 698 N N . PRO A 1 92 ? 0.793 -9.971 -8.685 1.00 94.62 92 PRO A N 1
ATOM 699 C CA . PRO A 1 92 ? 1.323 -8.618 -8.621 1.00 94.62 92 PRO A CA 1
ATOM 700 C C . PRO A 1 92 ? 2.208 -8.323 -9.836 1.00 94.62 92 PRO A C 1
ATOM 702 O O . PRO A 1 92 ? 3.156 -9.054 -10.131 1.00 94.62 92 PRO A O 1
ATOM 705 N N . VAL A 1 93 ? 1.931 -7.213 -10.514 1.00 96.25 93 VAL A N 1
ATOM 706 C CA . VAL A 1 93 ? 2.679 -6.727 -11.674 1.00 96.25 93 VAL A CA 1
ATOM 707 C C . VAL A 1 93 ? 3.250 -5.344 -11.377 1.00 96.25 93 VAL A C 1
ATOM 709 O O . VAL A 1 93 ? 2.513 -4.433 -11.013 1.00 96.25 93 VAL A O 1
ATOM 712 N N . LEU A 1 94 ? 4.558 -5.168 -11.563 1.00 96.38 94 LEU A N 1
ATOM 713 C CA . LEU A 1 94 ? 5.245 -3.880 -11.470 1.00 96.38 94 LEU A CA 1
ATOM 714 C C . LEU A 1 94 ? 5.577 -3.345 -12.864 1.00 96.38 94 LEU A C 1
ATOM 716 O O . LEU A 1 94 ? 6.001 -4.088 -13.755 1.00 96.38 94 LEU A O 1
ATOM 720 N N . PHE A 1 95 ? 5.445 -2.032 -13.024 1.00 95.56 95 PHE A N 1
ATOM 721 C CA . PHE A 1 95 ? 5.704 -1.333 -14.276 1.00 95.56 95 PHE A CA 1
ATOM 722 C C . PHE A 1 95 ? 7.053 -0.608 -14.208 1.00 95.56 95 PHE A C 1
ATOM 724 O O . PHE A 1 95 ? 7.220 0.391 -13.505 1.00 95.56 95 PHE A O 1
ATOM 731 N N . ALA A 1 96 ? 8.047 -1.111 -14.941 1.00 94.25 96 ALA A N 1
ATOM 732 C CA . ALA A 1 96 ? 9.429 -0.643 -14.850 1.00 94.25 96 ALA A CA 1
ATOM 733 C C . ALA A 1 96 ? 9.615 0.822 -15.290 1.00 94.25 96 ALA A C 1
ATOM 735 O O . ALA A 1 96 ? 10.501 1.501 -14.774 1.00 94.25 96 ALA A O 1
ATOM 736 N N . ASN A 1 97 ? 8.764 1.346 -16.179 1.00 92.56 97 ASN A N 1
ATOM 737 C CA . ASN A 1 97 ? 8.755 2.763 -16.570 1.00 92.56 97 ASN A CA 1
ATOM 738 C C . ASN A 1 97 ? 8.369 3.720 -15.420 1.00 92.56 97 ASN A C 1
ATOM 740 O O . ASN A 1 97 ? 8.622 4.927 -15.501 1.00 92.56 97 ASN A O 1
ATOM 744 N N . TYR A 1 98 ? 7.782 3.206 -14.334 1.00 90.56 98 TYR A N 1
ATOM 745 C CA . TYR A 1 98 ? 7.510 3.989 -13.128 1.00 90.56 98 TYR A CA 1
ATOM 746 C C . TYR A 1 98 ? 8.645 3.959 -12.098 1.00 90.56 98 TYR A C 1
ATOM 748 O O . TYR A 1 98 ? 8.646 4.764 -11.165 1.00 90.56 98 TYR A O 1
ATOM 756 N N . ILE A 1 99 ? 9.631 3.081 -12.285 1.00 92.88 99 ILE A N 1
ATOM 757 C CA . ILE A 1 99 ? 10.622 2.726 -11.273 1.00 92.88 99 ILE A CA 1
ATOM 758 C C . ILE A 1 99 ? 11.995 3.238 -11.694 1.00 92.88 99 ILE A C 1
ATOM 760 O O . ILE A 1 99 ? 12.635 2.681 -12.577 1.00 92.88 99 ILE A O 1
ATOM 764 N N . ASN A 1 100 ? 12.486 4.278 -11.022 1.00 90.88 100 ASN A N 1
ATOM 765 C CA . ASN A 1 100 ? 13.774 4.891 -11.374 1.00 90.88 100 ASN A CA 1
ATOM 766 C C . ASN A 1 100 ? 14.947 4.373 -10.532 1.00 90.88 100 ASN A C 1
ATOM 768 O O . ASN A 1 100 ? 16.105 4.534 -10.908 1.00 90.88 100 ASN A O 1
ATOM 772 N N . ASN A 1 101 ? 14.668 3.792 -9.366 1.00 93.31 101 ASN A N 1
ATOM 773 C CA . ASN A 1 101 ? 15.685 3.317 -8.437 1.00 93.31 101 ASN A CA 1
ATOM 774 C C . ASN A 1 101 ? 15.156 2.146 -7.599 1.00 93.31 101 ASN A C 1
ATOM 776 O O . ASN A 1 101 ? 13.956 1.867 -7.589 1.00 93.31 101 ASN A O 1
ATOM 780 N N . GLN A 1 102 ? 16.069 1.498 -6.873 1.00 94.88 102 GLN A N 1
ATOM 781 C CA . GLN A 1 102 ? 15.757 0.350 -6.026 1.00 94.88 102 GLN A CA 1
ATOM 782 C C . GLN A 1 102 ? 14.696 0.669 -4.971 1.00 94.88 102 GLN A C 1
ATOM 784 O O . GLN A 1 102 ? 13.793 -0.132 -4.774 1.00 94.88 102 GLN A O 1
ATOM 789 N N . LYS A 1 103 ? 14.758 1.838 -4.324 1.00 94.44 103 LYS A N 1
ATOM 790 C CA . LYS A 1 103 ? 13.770 2.213 -3.306 1.00 94.44 103 LYS A CA 1
ATOM 791 C C . LYS A 1 103 ? 12.353 2.251 -3.888 1.00 94.44 103 LYS A C 1
ATOM 793 O O . LYS A 1 103 ? 11.472 1.607 -3.344 1.00 94.44 103 LYS A O 1
ATOM 798 N N . ILE A 1 104 ? 12.159 2.916 -5.028 1.00 94.25 104 ILE A N 1
ATOM 799 C CA . ILE A 1 104 ? 10.853 2.973 -5.703 1.00 94.25 104 ILE A CA 1
ATOM 800 C C . ILE A 1 104 ? 10.384 1.567 -6.099 1.00 94.25 104 ILE A C 1
ATOM 802 O O . ILE A 1 104 ? 9.190 1.300 -6.052 1.00 94.25 104 ILE A O 1
ATOM 806 N N . ALA A 1 105 ? 11.298 0.662 -6.466 1.00 95.38 105 ALA A N 1
ATOM 807 C CA . ALA A 1 105 ? 10.946 -0.725 -6.770 1.00 95.38 105 ALA A CA 1
ATOM 808 C C . ALA A 1 105 ? 10.392 -1.455 -5.538 1.00 95.38 105 ALA A C 1
ATOM 810 O O . ALA A 1 105 ? 9.360 -2.113 -5.633 1.00 95.38 105 ALA A O 1
ATOM 811 N N . LEU A 1 106 ? 11.058 -1.311 -4.389 1.00 96.19 106 LEU A N 1
ATOM 812 C CA . LEU A 1 106 ? 10.631 -1.913 -3.125 1.00 96.19 106 LEU A CA 1
ATOM 813 C C . LEU A 1 106 ? 9.303 -1.311 -2.647 1.00 96.19 106 LEU A C 1
ATOM 815 O O . LEU A 1 106 ? 8.382 -2.055 -2.326 1.00 96.19 106 LEU A O 1
ATOM 819 N N . ASP A 1 107 ? 9.171 0.015 -2.689 1.00 95.75 107 ASP A N 1
ATOM 820 C CA . ASP A 1 107 ? 7.943 0.723 -2.316 1.00 95.75 107 ASP A CA 1
ATOM 821 C C . ASP A 1 107 ? 6.772 0.305 -3.240 1.00 95.75 107 ASP A C 1
ATOM 823 O O . ASP A 1 107 ? 5.668 0.024 -2.773 1.00 95.75 107 ASP A O 1
ATOM 827 N N . ALA A 1 108 ? 7.011 0.179 -4.553 1.00 95.81 108 ALA A N 1
ATOM 828 C CA . ALA A 1 108 ? 6.018 -0.305 -5.519 1.00 95.81 108 ALA A CA 1
ATOM 829 C C . ALA A 1 108 ? 5.662 -1.788 -5.322 1.00 95.81 108 ALA A C 1
ATOM 831 O O . ALA A 1 108 ? 4.531 -2.194 -5.597 1.00 95.81 108 ALA A O 1
ATOM 832 N N . PHE A 1 109 ? 6.600 -2.604 -4.840 1.00 96.75 109 PHE A N 1
ATOM 833 C CA . PHE A 1 109 ? 6.323 -3.991 -4.488 1.00 96.75 109 PHE A CA 1
ATOM 834 C C . PHE A 1 109 ? 5.440 -4.087 -3.242 1.00 96.75 109 PHE A C 1
ATOM 836 O O . PHE A 1 109 ? 4.454 -4.816 -3.264 1.00 96.75 109 PHE A O 1
ATOM 843 N N . GLU A 1 110 ? 5.726 -3.318 -2.190 1.00 96.19 110 GLU A N 1
ATOM 844 C CA . GLU A 1 110 ? 4.869 -3.237 -0.997 1.00 96.19 110 GLU A CA 1
ATOM 845 C C . GLU A 1 110 ? 3.465 -2.723 -1.340 1.00 96.19 110 GLU A C 1
ATOM 847 O O . GLU A 1 110 ? 2.467 -3.294 -0.888 1.00 96.19 110 GLU A O 1
ATOM 852 N N . TYR A 1 111 ? 3.380 -1.704 -2.205 1.00 96.25 111 TYR A N 1
ATOM 853 C CA . TYR A 1 111 ? 2.123 -1.176 -2.739 1.00 96.25 111 TYR A CA 1
ATOM 854 C C . TYR A 1 111 ? 1.237 -2.292 -3.308 1.00 96.25 111 TYR A C 1
ATOM 856 O O . TYR A 1 111 ? 0.072 -2.420 -2.935 1.00 96.25 111 TYR A O 1
ATOM 864 N N . VAL A 1 112 ? 1.781 -3.135 -4.191 1.00 96.06 112 VAL A N 1
ATOM 865 C CA . VAL A 1 112 ? 0.986 -4.166 -4.871 1.00 96.06 112 VAL A CA 1
ATOM 866 C C . VAL A 1 112 ? 0.824 -5.437 -4.041 1.00 96.06 112 VAL A C 1
ATOM 868 O O . VAL A 1 112 ? -0.282 -5.965 -3.945 1.00 96.06 112 VAL A O 1
ATOM 871 N N . ALA A 1 113 ? 1.892 -5.934 -3.418 1.00 95.31 113 ALA A N 1
ATOM 872 C CA . ALA A 1 113 ? 1.870 -7.196 -2.691 1.00 95.31 113 ALA A CA 1
ATOM 873 C C . ALA A 1 113 ? 1.095 -7.054 -1.380 1.00 95.31 113 ALA A C 1
ATOM 875 O O . ALA A 1 113 ? 0.183 -7.836 -1.116 1.00 95.31 113 ALA A O 1
ATOM 876 N N . VAL A 1 114 ? 1.418 -6.052 -0.561 1.00 95.25 114 VAL A N 1
ATOM 877 C CA . VAL A 1 114 ? 0.736 -5.848 0.721 1.00 95.25 114 VAL A CA 1
ATOM 878 C C . VAL A 1 114 ? -0.528 -5.024 0.524 1.00 95.25 114 VAL A C 1
ATOM 880 O O . VAL A 1 114 ? -1.596 -5.437 0.971 1.00 95.25 114 VAL A O 1
ATOM 883 N N . GLY A 1 115 ? -0.413 -3.885 -0.152 1.00 93.75 115 GLY A N 1
ATOM 884 C CA . GLY A 1 115 ? -1.481 -2.897 -0.265 1.00 93.75 115 GLY A CA 1
ATOM 885 C C . GLY A 1 115 ? -2.700 -3.341 -1.070 1.00 93.75 115 GLY A C 1
ATOM 886 O O . GLY A 1 115 ? -3.825 -3.152 -0.615 1.00 93.75 115 GLY A O 1
ATOM 887 N N . LEU A 1 116 ? -2.485 -3.952 -2.236 1.00 93.38 116 LEU A N 1
ATOM 888 C CA . LEU A 1 116 ? -3.570 -4.435 -3.094 1.00 93.38 116 LEU A CA 1
ATOM 889 C C . LEU A 1 116 ? -3.880 -5.912 -2.823 1.00 93.38 116 LEU A C 1
ATOM 891 O O . LEU A 1 116 ? -4.983 -6.251 -2.407 1.00 93.38 116 LEU A O 1
ATOM 895 N N . LEU A 1 117 ? -2.896 -6.798 -2.982 1.00 93.56 117 LEU A N 1
ATOM 896 C CA . LEU A 1 117 ? -3.126 -8.243 -2.931 1.00 93.56 117 LEU A CA 1
ATOM 897 C C . LEU A 1 117 ? -3.426 -8.753 -1.508 1.00 93.56 117 LEU A C 1
ATOM 899 O O . LEU A 1 117 ? -4.381 -9.501 -1.298 1.00 93.56 117 LEU A O 1
ATOM 903 N N . ALA A 1 118 ? -2.620 -8.390 -0.507 1.00 93.19 118 ALA A N 1
ATOM 904 C CA . ALA A 1 118 ? -2.782 -8.936 0.842 1.00 93.19 118 ALA A CA 1
ATOM 905 C C . ALA A 1 118 ? -3.969 -8.346 1.606 1.00 93.19 118 ALA A C 1
ATOM 907 O O . ALA A 1 118 ? -4.598 -9.060 2.389 1.00 93.19 118 ALA A O 1
ATOM 908 N N . VAL A 1 119 ? -4.277 -7.062 1.400 1.00 92.31 119 VAL A N 1
ATOM 909 C CA . VAL A 1 119 ? -5.459 -6.421 1.997 1.00 92.31 119 VAL A CA 1
ATOM 910 C C . VAL A 1 119 ? -6.736 -7.105 1.514 1.00 92.31 119 VAL A C 1
ATOM 912 O O . VAL A 1 119 ? -7.604 -7.392 2.338 1.00 92.31 119 VAL A O 1
ATOM 915 N N . GLU A 1 120 ? -6.834 -7.456 0.230 1.00 89.19 120 GLU A N 1
ATOM 916 C CA . GLU A 1 120 ? -7.979 -8.216 -0.286 1.00 89.19 120 GLU A CA 1
ATOM 917 C C . GLU A 1 120 ? -8.096 -9.605 0.359 1.00 89.19 120 GLU A C 1
ATOM 919 O O . GLU A 1 120 ? -9.190 -10.031 0.737 1.00 89.19 120 GLU A O 1
ATOM 924 N N . ARG A 1 121 ? -6.967 -10.284 0.606 1.00 89.25 121 ARG A N 1
ATOM 925 C CA . ARG A 1 121 ? -6.941 -11.588 1.298 1.00 89.25 121 ARG A CA 1
ATOM 926 C C . ARG A 1 121 ? -7.410 -11.537 2.754 1.00 89.25 121 ARG A C 1
ATOM 928 O O . ARG A 1 121 ? -7.704 -12.588 3.321 1.00 89.25 121 ARG A O 1
ATOM 935 N N . LEU A 1 122 ? -7.500 -10.358 3.375 1.00 88.56 122 LEU A N 1
ATOM 936 C CA . LEU A 1 122 ? -8.070 -10.230 4.720 1.00 88.56 122 LEU A CA 1
ATOM 937 C C . LEU A 1 122 ? -9.592 -10.447 4.751 1.00 88.56 122 LEU A C 1
ATOM 939 O O . LEU A 1 122 ? -10.143 -10.579 5.844 1.00 88.56 122 LEU A O 1
ATOM 943 N N . GLY A 1 123 ? -10.266 -10.495 3.594 1.00 84.44 123 GLY A N 1
ATOM 944 C CA . GLY A 1 123 ? -11.705 -10.765 3.515 1.00 84.44 123 GLY A CA 1
ATOM 945 C C . GLY A 1 123 ? -12.558 -9.671 4.160 1.00 84.44 123 GLY A C 1
ATOM 946 O O . GLY A 1 123 ? -13.586 -9.962 4.770 1.00 84.44 123 GLY A O 1
ATOM 947 N N . LEU A 1 124 ? -12.092 -8.422 4.085 1.00 89.19 124 LEU A N 1
ATOM 948 C CA . LEU A 1 124 ? -12.803 -7.253 4.599 1.00 89.19 124 LEU A CA 1
ATOM 949 C C . LEU A 1 124 ? -14.012 -6.949 3.708 1.00 89.19 124 LEU A C 1
ATOM 951 O O . LEU A 1 124 ? -13.934 -7.074 2.488 1.00 89.19 124 LEU A O 1
ATOM 955 N N . ASP A 1 125 ? -15.125 -6.545 4.314 1.00 90.06 125 ASP A N 1
ATOM 956 C CA . ASP A 1 125 ? -16.350 -6.206 3.595 1.00 90.06 125 ASP A CA 1
ATOM 957 C C . ASP A 1 125 ? -16.348 -4.748 3.112 1.00 90.06 125 ASP A C 1
ATOM 959 O O . ASP A 1 125 ? -15.677 -3.884 3.677 1.00 90.06 125 ASP A O 1
ATOM 963 N N . THR A 1 126 ? -17.158 -4.435 2.098 1.00 89.56 126 THR A N 1
ATOM 964 C CA . THR A 1 126 ? -17.327 -3.062 1.581 1.00 89.56 126 THR A CA 1
ATOM 965 C C . THR A 1 126 ? -17.633 -2.056 2.695 1.00 89.56 126 THR A C 1
ATOM 967 O O . THR A 1 126 ? -17.103 -0.948 2.706 1.00 89.56 126 THR A O 1
ATOM 970 N N . ARG A 1 127 ? -18.415 -2.449 3.712 1.00 91.06 127 ARG A N 1
ATOM 971 C CA . ARG A 1 127 ? -18.748 -1.579 4.855 1.00 91.06 127 ARG A CA 1
ATOM 972 C C . ARG A 1 127 ? -17.516 -1.150 5.648 1.00 91.06 127 ARG A C 1
ATOM 974 O O . ARG A 1 127 ? -17.492 -0.031 6.158 1.00 91.06 127 ARG A O 1
ATOM 981 N N . PHE A 1 128 ? -16.509 -2.015 5.768 1.00 91.31 128 PHE A N 1
ATOM 982 C CA . PHE A 1 128 ? -15.245 -1.670 6.407 1.00 91.31 128 PHE A CA 1
ATOM 983 C C . PHE A 1 128 ? -14.528 -0.551 5.644 1.00 91.31 128 PHE A C 1
ATOM 985 O O . PHE A 1 128 ? -14.114 0.433 6.260 1.00 91.31 128 PHE A O 1
ATOM 992 N N . PHE A 1 129 ? -14.439 -0.659 4.316 1.00 93.38 129 PHE A N 1
ATOM 993 C CA . PHE A 1 129 ? -13.818 0.365 3.473 1.00 93.38 129 PHE A CA 1
ATOM 994 C C . PHE A 1 129 ? -14.603 1.681 3.507 1.00 93.38 129 PHE A C 1
ATOM 996 O O . PHE A 1 129 ? -14.014 2.727 3.765 1.00 93.38 129 PHE A O 1
ATOM 1003 N N . LEU A 1 130 ? -15.933 1.634 3.381 1.00 93.38 130 LEU A N 1
ATOM 1004 C CA . LEU A 1 130 ? -16.791 2.823 3.487 1.00 93.38 130 LEU A CA 1
ATOM 1005 C C . LEU A 1 130 ? -16.655 3.527 4.844 1.00 93.38 130 LEU A C 1
ATOM 1007 O O . LEU A 1 130 ? -16.701 4.753 4.926 1.00 93.38 130 LEU A O 1
ATOM 1011 N N . ARG A 1 131 ? -16.447 2.771 5.925 1.00 91.81 131 ARG A N 1
ATOM 1012 C CA . ARG A 1 131 ? -16.204 3.358 7.243 1.00 91.81 131 ARG A CA 1
ATOM 1013 C C . ARG A 1 131 ? -14.856 4.070 7.317 1.00 91.81 131 ARG A C 1
ATOM 101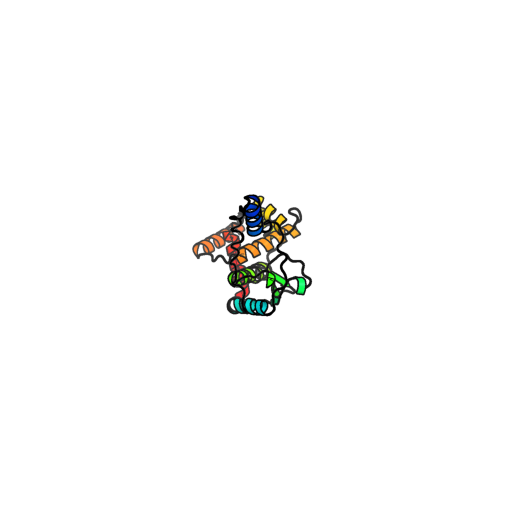5 O O . ARG A 1 131 ? -14.796 5.165 7.861 1.00 91.81 131 ARG A O 1
ATOM 1022 N N . ILE A 1 132 ? -13.795 3.487 6.758 1.00 93.12 132 ILE A N 1
ATOM 1023 C CA . ILE A 1 132 ? -12.498 4.176 6.666 1.00 93.12 132 ILE A CA 1
ATOM 1024 C C . ILE A 1 132 ? -12.641 5.444 5.825 1.00 93.12 132 ILE A C 1
ATOM 1026 O O . ILE A 1 132 ? -12.144 6.489 6.230 1.00 93.12 132 ILE A O 1
ATOM 1030 N N . PHE A 1 133 ? -13.370 5.382 4.708 1.00 94.19 133 PHE A N 1
ATOM 1031 C CA . PHE A 1 133 ? -13.640 6.548 3.869 1.00 94.19 133 PHE A CA 1
ATOM 1032 C C . PHE A 1 133 ? -14.303 7.685 4.661 1.00 94.19 133 PHE A C 1
ATOM 1034 O O . PHE A 1 133 ? -13.872 8.834 4.574 1.00 94.19 133 PHE A O 1
ATOM 1041 N N . GLN A 1 134 ? -15.299 7.365 5.494 1.00 92.56 134 GLN A N 1
ATOM 1042 C CA . GLN A 1 134 ? -15.975 8.330 6.370 1.00 92.56 134 GLN A CA 1
ATOM 1043 C C . GLN A 1 134 ? -15.062 8.954 7.435 1.00 92.56 134 GLN A C 1
ATOM 1045 O O . GLN A 1 134 ? -15.353 10.060 7.894 1.00 92.56 134 GLN A O 1
ATOM 1050 N N . ASP A 1 135 ? -13.966 8.289 7.796 1.00 92.25 135 ASP A N 1
ATOM 1051 C CA . ASP A 1 135 ? -12.979 8.795 8.751 1.00 92.25 135 ASP A CA 1
ATOM 1052 C C . ASP A 1 135 ? -11.872 9.634 8.081 1.00 92.25 135 ASP A C 1
ATOM 1054 O O . ASP A 1 135 ? -11.164 10.370 8.773 1.00 92.25 135 ASP A O 1
ATOM 1058 N N . LEU A 1 136 ? -11.730 9.576 6.748 1.00 90.94 136 LEU A N 1
ATOM 1059 C CA . LEU A 1 136 ? -10.817 10.452 6.003 1.00 90.94 136 LEU A CA 1
ATOM 1060 C C . LEU A 1 136 ? -11.287 11.908 6.077 1.00 90.94 136 LEU A C 1
ATOM 1062 O O . LEU A 1 136 ? -12.491 12.179 6.000 1.00 90.94 136 LEU A O 1
ATOM 1066 N N . SER A 1 137 ? -10.343 12.848 6.168 1.00 91.31 137 SER A N 1
ATOM 1067 C CA . SER A 1 137 ? -10.659 14.278 6.088 1.00 91.31 137 SER A CA 1
ATOM 1068 C C . SER A 1 137 ? -11.188 14.651 4.700 1.00 91.31 137 SER A C 1
ATOM 1070 O O . SER A 1 137 ? -10.943 13.948 3.718 1.00 91.31 137 SER A O 1
ATOM 1072 N N . GLN A 1 138 ? -11.901 15.776 4.602 1.00 92.00 138 GLN A N 1
ATOM 1073 C CA . GLN A 1 138 ? -12.390 16.278 3.315 1.00 92.00 138 GLN A CA 1
ATOM 1074 C C . GLN A 1 138 ? -11.237 16.464 2.313 1.00 92.00 138 GLN A C 1
ATOM 1076 O O . GLN A 1 138 ? -11.303 15.916 1.217 1.00 92.00 138 GLN A O 1
ATOM 1081 N N . ASP A 1 139 ? -10.140 17.098 2.739 1.00 91.81 139 ASP A N 1
ATOM 1082 C CA . ASP A 1 139 ? -8.941 17.297 1.914 1.00 91.81 139 ASP A CA 1
ATOM 1083 C C . ASP A 1 139 ? -8.356 15.976 1.385 1.00 91.81 139 ASP A C 1
ATOM 1085 O O . ASP A 1 139 ? -7.911 15.897 0.242 1.00 91.81 139 ASP A O 1
ATOM 1089 N N . GLN A 1 140 ? -8.363 14.913 2.200 1.00 90.69 140 GLN A N 1
ATOM 1090 C CA . GLN A 1 140 ? -7.880 13.594 1.781 1.00 90.69 140 GLN A CA 1
ATOM 1091 C C . GLN A 1 140 ? -8.781 12.975 0.711 1.00 90.69 140 GLN A C 1
ATOM 1093 O O . GLN A 1 140 ? -8.273 12.394 -0.247 1.00 90.69 140 GLN A O 1
ATOM 1098 N N . ARG A 1 141 ? -10.105 13.102 0.851 1.00 93.38 141 ARG A N 1
ATOM 1099 C CA . ARG A 1 141 ? -11.066 12.586 -0.137 1.00 93.38 141 ARG A CA 1
ATOM 1100 C C . ARG A 1 141 ? -10.953 13.335 -1.457 1.00 93.38 141 ARG A C 1
ATOM 1102 O O . ARG A 1 141 ? -10.896 12.700 -2.504 1.00 93.38 141 ARG A O 1
ATOM 1109 N N . GLU A 1 142 ? -10.862 14.661 -1.402 1.00 91.88 142 GLU A N 1
ATOM 1110 C CA . GLU A 1 142 ? -10.679 15.503 -2.587 1.00 91.88 142 GLU A CA 1
ATOM 1111 C C . GLU A 1 142 ? -9.365 15.156 -3.298 1.00 91.88 142 GLU A C 1
ATOM 1113 O O . GLU A 1 142 ? -9.366 14.891 -4.501 1.00 91.88 142 GLU A O 1
ATOM 1118 N N . PHE A 1 143 ? -8.262 15.031 -2.554 1.00 90.50 143 PHE A N 1
ATOM 1119 C CA . PHE A 1 143 ? -6.975 14.617 -3.111 1.00 90.50 143 PHE A CA 1
ATOM 1120 C C . PHE A 1 143 ? -7.037 13.250 -3.808 1.00 90.50 143 PHE A C 1
ATOM 1122 O O . PHE A 1 143 ? -6.563 13.116 -4.936 1.00 90.50 143 PHE A O 1
ATOM 1129 N N . LEU A 1 144 ? -7.628 12.239 -3.161 1.00 90.44 144 LEU A N 1
ATOM 1130 C CA . LEU A 1 144 ? -7.747 10.891 -3.728 1.00 90.44 144 LEU A CA 1
ATOM 1131 C C . LEU A 1 144 ? -8.649 10.871 -4.967 1.00 90.44 144 LEU A C 1
ATOM 1133 O O . LEU A 1 144 ? -8.298 10.229 -5.955 1.00 90.44 144 LEU A O 1
ATOM 1137 N N . SER A 1 145 ? -9.761 11.611 -4.937 1.00 91.56 145 SER A N 1
ATOM 1138 C CA . SER A 1 145 ? -10.676 11.725 -6.075 1.00 91.56 145 SER A CA 1
ATOM 1139 C C . SER A 1 145 ? -9.996 12.323 -7.303 1.00 91.56 145 SER A C 1
ATOM 1141 O O . SER A 1 145 ? -10.059 11.742 -8.381 1.00 91.56 145 SER A O 1
ATOM 1143 N N . HIS A 1 146 ? -9.240 13.412 -7.129 1.00 89.50 146 HIS A N 1
ATOM 1144 C CA . HIS A 1 146 ? -8.511 14.052 -8.219 1.00 89.50 146 HIS A CA 1
ATOM 1145 C C . HIS A 1 146 ? -7.348 13.207 -8.730 1.00 89.50 146 HIS A C 1
ATOM 1147 O O . HIS A 1 146 ? -7.083 13.184 -9.929 1.00 89.50 146 HIS A O 1
ATOM 1153 N N . ARG A 1 147 ? -6.634 12.517 -7.835 1.00 86.50 147 ARG A N 1
ATOM 1154 C CA . ARG A 1 147 ? -5.482 11.690 -8.209 1.00 86.50 147 ARG A CA 1
ATOM 1155 C C . ARG A 1 147 ? -5.882 10.477 -9.047 1.00 86.50 147 ARG A C 1
ATOM 1157 O O . ARG A 1 147 ? -5.109 10.074 -9.913 1.00 86.50 147 ARG A O 1
ATOM 1164 N N . HIS A 1 148 ? -7.040 9.887 -8.761 1.00 85.12 148 HIS A N 1
ATOM 1165 C CA . HIS A 1 148 ? -7.477 8.632 -9.373 1.00 85.12 148 HIS A CA 1
ATOM 1166 C C . HIS A 1 148 ? -8.659 8.779 -10.338 1.00 85.12 148 HIS A C 1
ATOM 1168 O O . HIS A 1 148 ? -9.063 7.774 -10.910 1.00 85.12 148 HIS A O 1
ATOM 1174 N N . ASP A 1 149 ? -9.165 10.000 -10.538 1.00 87.88 149 ASP A N 1
ATOM 1175 C CA . ASP A 1 149 ? -10.339 10.301 -11.371 1.00 87.88 149 ASP A CA 1
ATOM 1176 C C . ASP A 1 149 ? -11.584 9.499 -10.943 1.00 87.88 149 ASP A C 1
ATOM 1178 O O . ASP A 1 149 ? -12.241 8.837 -11.740 1.00 87.88 149 ASP A O 1
ATOM 1182 N N . LEU A 1 150 ? -11.861 9.513 -9.634 1.00 89.38 150 LEU A N 1
ATOM 1183 C CA . LEU A 1 150 ? -12.929 8.734 -8.996 1.00 89.38 150 LEU A CA 1
ATOM 1184 C C . LEU A 1 150 ? -14.009 9.650 -8.406 1.00 89.38 150 LEU A C 1
ATOM 1186 O O . LEU A 1 150 ? -13.696 10.704 -7.845 1.00 89.38 150 LEU A O 1
ATOM 1190 N N . ASP A 1 151 ? -15.279 9.239 -8.466 1.00 90.12 151 ASP A N 1
ATOM 1191 C CA . ASP A 1 151 ? -16.400 10.023 -7.938 1.00 90.12 151 ASP A CA 1
ATOM 1192 C C . ASP A 1 151 ? -16.572 9.804 -6.429 1.00 90.12 151 ASP A C 1
ATOM 1194 O O . ASP A 1 151 ? -16.846 8.707 -5.943 1.00 90.12 151 ASP A O 1
ATOM 1198 N N . VAL A 1 152 ? -16.478 10.893 -5.664 1.00 89.62 152 VAL A N 1
ATOM 1199 C CA . VAL A 1 152 ? -16.649 10.910 -4.201 1.00 89.62 152 VAL A CA 1
ATOM 1200 C C . VAL A 1 152 ? -18.034 10.410 -3.774 1.00 89.62 152 VAL A C 1
ATOM 1202 O O . VAL A 1 152 ? -18.187 9.965 -2.638 1.00 89.62 152 VAL A O 1
ATOM 1205 N N . ASN A 1 153 ? -19.048 10.465 -4.641 1.00 89.25 153 ASN A N 1
ATOM 1206 C CA . ASN A 1 153 ? -20.428 10.111 -4.299 1.00 89.25 153 ASN A CA 1
ATOM 1207 C C . ASN A 1 153 ? -20.793 8.650 -4.599 1.00 89.25 153 ASN A C 1
ATOM 1209 O O . ASN A 1 153 ? -21.840 8.191 -4.139 1.00 89.25 153 ASN A O 1
ATOM 1213 N N . GLN A 1 154 ? -19.970 7.917 -5.352 1.00 92.25 154 GLN A N 1
ATOM 1214 C CA . GLN A 1 154 ? -20.259 6.532 -5.731 1.00 92.25 154 GLN A CA 1
ATOM 1215 C C . GLN A 1 154 ? -19.628 5.552 -4.738 1.00 92.25 154 GLN A C 1
ATOM 1217 O O . GLN A 1 154 ? -18.425 5.581 -4.512 1.00 92.25 154 GLN A O 1
ATOM 1222 N N . GLU A 1 155 ? -20.419 4.644 -4.155 1.00 90.31 155 GLU A N 1
ATOM 1223 C CA . GLU A 1 155 ? -19.922 3.710 -3.124 1.00 90.31 155 GLU A CA 1
ATOM 1224 C C . GLU A 1 155 ? -18.779 2.808 -3.621 1.00 90.31 155 GLU A C 1
ATOM 1226 O O . GLU A 1 155 ? -17.818 2.572 -2.889 1.00 90.31 155 GLU A O 1
ATOM 1231 N N . ASN A 1 156 ? -18.848 2.342 -4.872 1.00 90.38 156 ASN A N 1
ATOM 1232 C CA . ASN A 1 156 ? -17.790 1.522 -5.472 1.00 90.38 156 ASN A CA 1
ATOM 1233 C C . ASN A 1 156 ? -16.468 2.299 -5.586 1.00 90.38 156 ASN A C 1
ATOM 1235 O O . ASN A 1 156 ? -15.400 1.759 -5.294 1.00 90.38 156 ASN A O 1
ATOM 1239 N N . ASP A 1 157 ? -16.550 3.577 -5.955 1.00 91.44 157 ASP A N 1
ATOM 1240 C CA . ASP A 1 157 ? -15.394 4.461 -6.079 1.00 91.44 157 ASP A CA 1
ATOM 1241 C C . ASP A 1 157 ? -14.827 4.812 -4.703 1.00 91.44 157 ASP A C 1
ATOM 1243 O O . ASP A 1 157 ? -13.612 4.837 -4.532 1.00 91.44 157 ASP A O 1
ATOM 1247 N N . GLN A 1 158 ? -15.678 4.990 -3.688 1.00 93.62 158 GLN A N 1
ATOM 1248 C CA . GLN A 1 158 ? -15.244 5.175 -2.300 1.00 93.62 158 GLN A CA 1
ATOM 1249 C C . GLN A 1 158 ? -14.473 3.957 -1.775 1.00 93.62 158 GLN A C 1
ATOM 1251 O O . GLN A 1 158 ? -13.424 4.115 -1.144 1.00 93.62 158 GLN A O 1
ATOM 1256 N N . GLU A 1 159 ? -14.959 2.737 -2.038 1.00 93.25 159 GLU A N 1
ATOM 1257 C CA . GLU A 1 159 ? -14.234 1.508 -1.696 1.00 93.25 159 GLU A CA 1
ATOM 1258 C C . GLU A 1 159 ? -12.868 1.472 -2.396 1.00 93.25 159 GLU A C 1
ATOM 1260 O O . GLU A 1 159 ? -11.840 1.242 -1.747 1.00 93.25 159 GLU A O 1
ATOM 1265 N N . LEU A 1 160 ? -12.843 1.742 -3.703 1.00 91.50 160 LEU A N 1
ATOM 1266 C CA . LEU A 1 160 ? -11.620 1.748 -4.499 1.00 91.50 160 LEU A CA 1
ATOM 1267 C C . LEU A 1 160 ? -10.622 2.815 -4.022 1.00 91.50 160 LEU A C 1
ATOM 1269 O O . LEU A 1 160 ? -9.440 2.508 -3.871 1.00 91.50 160 LEU A O 1
ATOM 1273 N N . MET A 1 161 ? -11.080 4.029 -3.702 1.00 92.81 161 MET A N 1
ATOM 1274 C CA . MET A 1 161 ? -10.249 5.098 -3.135 1.00 92.81 161 MET A CA 1
ATOM 1275 C C . MET A 1 161 ? -9.553 4.640 -1.854 1.00 92.81 161 MET A C 1
ATOM 1277 O O . MET A 1 161 ? -8.361 4.887 -1.681 1.00 92.81 161 MET A O 1
ATOM 1281 N N . VAL A 1 162 ? -10.267 3.952 -0.957 1.00 94.62 162 VAL A N 1
ATOM 1282 C CA . VAL A 1 162 ? -9.667 3.453 0.287 1.00 94.62 162 VAL A CA 1
ATOM 1283 C C . VAL A 1 162 ? -8.666 2.338 0.012 1.00 94.62 162 VAL A C 1
ATOM 1285 O O . VAL A 1 162 ? -7.607 2.328 0.637 1.00 94.62 162 VAL A O 1
ATOM 1288 N N . LYS A 1 163 ? -8.944 1.422 -0.922 1.00 93.06 163 LYS A N 1
ATOM 1289 C CA . LYS A 1 163 ? -7.973 0.386 -1.317 1.00 93.06 163 LYS A CA 1
ATOM 1290 C C . LYS A 1 163 ? -6.692 1.004 -1.880 1.00 93.06 163 LYS A C 1
ATOM 1292 O O . LYS A 1 163 ? -5.603 0.638 -1.447 1.00 93.06 163 LYS A O 1
ATOM 1297 N N . LEU A 1 164 ? -6.817 1.982 -2.776 1.00 92.19 164 LEU A N 1
ATOM 1298 C CA . LEU A 1 164 ? -5.679 2.705 -3.351 1.00 92.19 164 LEU A CA 1
ATOM 1299 C C . LEU A 1 164 ? -4.921 3.508 -2.287 1.00 92.19 164 LEU A C 1
ATOM 1301 O O . LEU A 1 164 ? -3.694 3.491 -2.267 1.00 92.19 164 LEU A O 1
ATOM 1305 N N . TYR A 1 165 ? -5.637 4.128 -1.349 1.00 93.50 165 TYR A N 1
ATOM 1306 C CA . TYR A 1 165 ? -5.041 4.825 -0.213 1.00 93.50 165 TYR A CA 1
ATOM 1307 C C . TYR A 1 165 ? -4.266 3.882 0.716 1.00 93.50 165 TYR A C 1
ATOM 1309 O O . TYR A 1 165 ? -3.150 4.192 1.127 1.00 93.50 165 TYR A O 1
ATOM 1317 N N . LEU A 1 166 ? -4.823 2.709 1.034 1.00 94.75 166 LEU A N 1
ATOM 1318 C CA . LEU A 1 166 ? -4.127 1.681 1.810 1.00 94.75 166 LEU A CA 1
ATOM 1319 C C . LEU A 1 166 ? -2.893 1.160 1.071 1.00 94.75 166 LEU A C 1
ATOM 1321 O O . LEU A 1 166 ? -1.881 0.885 1.715 1.00 94.75 166 LEU A O 1
ATOM 1325 N N . ALA A 1 167 ? -2.950 1.063 -0.258 1.00 94.38 167 ALA A N 1
ATOM 1326 C CA . ALA A 1 167 ? -1.799 0.693 -1.064 1.00 94.38 167 ALA A CA 1
ATOM 1327 C C . ALA A 1 167 ? -0.707 1.769 -1.057 1.00 94.38 167 ALA A C 1
ATOM 1329 O O . ALA A 1 167 ? 0.461 1.447 -0.836 1.00 94.38 167 ALA A O 1
ATOM 1330 N N . ASP A 1 168 ? -1.075 3.047 -1.179 1.00 92.75 168 ASP A N 1
ATOM 1331 C CA . ASP A 1 168 ? -0.143 4.169 -1.023 1.00 92.75 168 ASP A CA 1
ATOM 1332 C C . ASP A 1 168 ? 0.486 4.186 0.385 1.00 92.75 168 ASP A C 1
ATOM 1334 O O . ASP A 1 168 ? 1.689 4.409 0.522 1.00 92.75 168 ASP A O 1
ATOM 1338 N N . LEU A 1 169 ? -0.288 3.893 1.438 1.00 93.81 169 LEU A N 1
ATOM 1339 C CA . LEU A 1 169 ? 0.241 3.747 2.800 1.00 93.81 169 LEU A CA 1
ATOM 1340 C C . LEU A 1 169 ? 1.191 2.548 2.936 1.00 93.81 169 LEU A C 1
ATOM 1342 O O . LEU A 1 169 ? 2.200 2.652 3.631 1.00 93.81 169 LEU A O 1
ATOM 1346 N N . ALA A 1 170 ? 0.902 1.423 2.276 1.00 94.06 170 ALA A N 1
ATOM 1347 C CA . ALA A 1 170 ? 1.781 0.254 2.270 1.00 94.06 170 ALA A CA 1
ATOM 1348 C C . ALA A 1 170 ? 3.130 0.564 1.613 1.00 94.06 170 ALA A C 1
ATOM 1350 O O . ALA A 1 170 ? 4.166 0.153 2.131 1.00 94.06 170 ALA A O 1
ATOM 1351 N N . ALA A 1 171 ? 3.125 1.364 0.543 1.00 93.50 171 ALA A N 1
ATOM 1352 C CA . ALA A 1 171 ? 4.335 1.807 -0.145 1.00 93.50 171 ALA A CA 1
ATOM 1353 C C . ALA A 1 171 ? 5.287 2.615 0.752 1.00 93.50 171 ALA A C 1
ATOM 1355 O O . ALA A 1 171 ? 6.491 2.622 0.520 1.00 93.50 171 ALA A O 1
ATOM 1356 N N . LEU A 1 172 ? 4.774 3.282 1.796 1.00 91.69 172 LEU A N 1
ATOM 1357 C CA . LEU A 1 172 ? 5.613 3.990 2.772 1.00 91.69 172 LEU A CA 1
ATOM 1358 C C . LEU A 1 172 ? 6.437 3.036 3.649 1.00 91.69 172 LEU A C 1
ATOM 1360 O O . LEU A 1 172 ? 7.379 3.484 4.303 1.00 91.69 172 LEU A O 1
ATOM 1364 N N . ASN A 1 173 ? 6.063 1.751 3.682 1.00 87.44 173 ASN A N 1
ATOM 1365 C CA . ASN A 1 173 ? 6.717 0.675 4.422 1.00 87.44 173 ASN A CA 1
ATOM 1366 C C . ASN A 1 173 ? 7.061 1.055 5.876 1.00 87.44 173 ASN A C 1
ATOM 1368 O O . ASN A 1 173 ? 8.180 0.872 6.358 1.00 87.44 173 ASN A O 1
ATOM 1372 N N . VAL A 1 174 ? 6.092 1.651 6.577 1.00 89.06 174 VAL A N 1
ATOM 1373 C CA . VAL A 1 174 ? 6.283 2.104 7.959 1.00 89.06 174 VAL A CA 1
ATOM 1374 C C . VAL A 1 174 ? 6.186 0.920 8.914 1.00 89.06 174 VAL A C 1
ATOM 1376 O O . VAL A 1 174 ? 5.130 0.303 9.084 1.00 89.06 174 VAL A O 1
ATOM 1379 N N . GLU A 1 175 ? 7.285 0.641 9.608 1.00 88.69 175 GLU A N 1
ATOM 1380 C CA . GLU A 1 175 ? 7.312 -0.357 10.666 1.00 88.69 175 GLU A CA 1
ATOM 1381 C C . GLU A 1 175 ? 6.757 0.202 11.977 1.00 88.69 175 GLU A C 1
ATOM 1383 O O . GLU A 1 175 ? 7.344 1.075 12.611 1.00 88.69 175 GLU A O 1
ATOM 1388 N N . LEU A 1 176 ? 5.641 -0.363 12.437 1.00 88.50 176 LEU A N 1
ATOM 1389 C CA . LEU A 1 176 ? 5.105 -0.032 13.755 1.00 88.50 176 LEU A CA 1
ATOM 1390 C C . LEU A 1 176 ? 5.989 -0.587 14.872 1.00 88.50 176 LEU A C 1
ATOM 1392 O O . LEU A 1 176 ? 6.339 -1.774 14.865 1.00 88.50 176 LEU A O 1
ATOM 1396 N N . THR A 1 177 ? 6.228 0.216 15.901 1.00 93.12 177 THR A N 1
ATOM 1397 C CA . THR A 1 177 ? 6.838 -0.211 17.165 1.00 93.12 177 THR A CA 1
ATOM 1398 C C . THR A 1 177 ? 5.916 -1.149 17.954 1.00 93.12 177 THR A C 1
ATOM 1400 O O . THR A 1 177 ? 4.720 -1.282 17.685 1.00 93.12 177 THR A O 1
ATOM 1403 N N . TRP A 1 178 ? 6.453 -1.828 18.976 1.00 91.94 178 TRP A N 1
ATOM 1404 C CA . TRP A 1 178 ? 5.640 -2.702 19.833 1.00 91.94 178 TRP A CA 1
ATOM 1405 C C . TRP A 1 178 ? 4.512 -1.950 20.558 1.00 91.94 178 TRP A C 1
ATOM 1407 O O . TRP A 1 178 ? 3.398 -2.469 20.649 1.00 91.94 178 TRP A O 1
ATOM 1417 N N . LEU A 1 179 ? 4.787 -0.732 21.039 1.00 92.81 179 LEU A N 1
ATOM 1418 C CA . LEU A 1 179 ? 3.799 0.095 21.738 1.00 92.81 179 LEU A CA 1
ATOM 1419 C C . LEU A 1 179 ? 2.645 0.469 20.807 1.00 92.81 179 LEU A C 1
ATOM 1421 O O . LEU A 1 179 ? 1.489 0.216 21.140 1.00 92.81 179 LEU A O 1
ATOM 1425 N N . GLU A 1 180 ? 2.955 0.943 19.602 1.00 91.56 180 GLU A N 1
ATOM 1426 C CA . GLU A 1 180 ? 1.942 1.307 18.610 1.00 91.56 180 GLU A CA 1
ATOM 1427 C C . GLU A 1 180 ? 1.089 0.098 18.207 1.00 91.56 180 GLU A C 1
ATOM 1429 O O . GLU A 1 180 ? -0.137 0.183 18.155 1.00 91.56 180 GLU A O 1
ATOM 1434 N N . ARG A 1 181 ? 1.702 -1.080 18.015 1.00 91.31 181 ARG A N 1
ATOM 1435 C CA . ARG A 1 181 ? 0.960 -2.326 17.736 1.00 91.31 181 ARG A CA 1
ATOM 1436 C C . ARG A 1 181 ? -0.026 -2.666 18.852 1.00 91.31 181 ARG A C 1
ATOM 1438 O O . ARG A 1 181 ? -1.145 -3.097 18.572 1.00 91.31 181 ARG A O 1
ATOM 1445 N N . ARG A 1 182 ? 0.388 -2.507 20.113 1.00 90.69 182 ARG A N 1
ATOM 1446 C CA . ARG A 1 182 ? -0.468 -2.763 21.276 1.00 90.69 182 ARG A CA 1
ATOM 1447 C C . ARG A 1 182 ? -1.637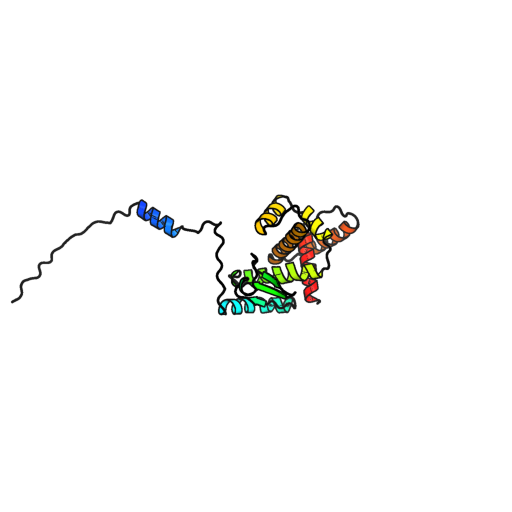 -1.784 21.314 1.00 90.69 182 ARG A C 1
ATOM 1449 O O . ARG A 1 182 ? -2.767 -2.224 21.513 1.00 90.69 182 ARG A O 1
ATOM 1456 N N . GLU A 1 183 ? -1.384 -0.499 21.096 1.00 90.12 183 GLU A N 1
ATOM 1457 C CA . GLU A 1 183 ? -2.424 0.534 21.083 1.00 90.12 183 GLU A CA 1
ATOM 1458 C C . GLU A 1 183 ? -3.446 0.314 19.963 1.00 90.12 183 GLU A C 1
ATOM 1460 O O . GLU A 1 183 ? -4.651 0.356 20.215 1.00 90.12 183 GLU A O 1
ATOM 1465 N N . ALA A 1 184 ? -2.995 0.009 18.742 1.00 89.81 184 ALA A N 1
ATOM 1466 C CA . ALA A 1 184 ? -3.887 -0.337 17.632 1.00 89.81 184 ALA A CA 1
ATOM 1467 C C . ALA A 1 184 ? -4.751 -1.561 17.953 1.00 89.81 184 ALA A C 1
ATOM 1469 O O . ALA A 1 184 ? -5.963 -1.552 17.734 1.00 89.81 184 ALA A O 1
ATOM 1470 N N . TRP A 1 185 ? -4.140 -2.617 18.496 1.00 91.25 185 TRP A N 1
ATOM 1471 C CA . TRP A 1 185 ? -4.869 -3.822 18.885 1.00 91.25 185 TRP A CA 1
ATOM 1472 C C . TRP A 1 185 ? -5.930 -3.523 19.951 1.00 91.25 185 TRP A C 1
ATOM 1474 O O . TRP A 1 185 ? -7.078 -3.948 19.813 1.00 91.25 185 TRP A O 1
ATOM 1484 N N . GLN A 1 186 ? -5.582 -2.737 20.973 1.00 92.38 186 GLN A N 1
ATOM 1485 C CA . GLN A 1 186 ? -6.526 -2.298 22.001 1.00 92.38 186 GLN A CA 1
ATOM 1486 C C . GLN A 1 186 ? -7.671 -1.483 21.393 1.00 92.38 186 GLN A C 1
ATOM 1488 O O . GLN A 1 186 ? -8.832 -1.773 21.674 1.00 92.38 186 GLN A O 1
ATOM 1493 N N . ARG A 1 187 ? -7.383 -0.521 20.507 1.00 90.50 187 ARG A N 1
ATOM 1494 C CA . ARG A 1 187 ? -8.422 0.244 19.797 1.00 90.50 187 ARG A CA 1
ATOM 1495 C C . ARG A 1 187 ? -9.318 -0.648 18.947 1.00 90.50 187 ARG A C 1
ATOM 1497 O O . ARG A 1 187 ? -10.526 -0.427 18.898 1.00 90.50 187 ARG A O 1
ATOM 1504 N N . GLN A 1 188 ? -8.765 -1.681 18.315 1.00 87.06 188 GLN A N 1
ATOM 1505 C CA . GLN A 1 188 ? -9.554 -2.641 17.549 1.00 87.06 188 GLN A CA 1
ATOM 1506 C C . GLN A 1 188 ? -10.500 -3.461 18.437 1.00 87.06 188 GLN A C 1
ATOM 1508 O O . GLN A 1 188 ? -11.632 -3.704 18.031 1.00 87.06 188 GLN A O 1
ATOM 1513 N N . LEU A 1 189 ? -10.092 -3.820 19.658 1.00 90.12 189 LEU A N 1
ATOM 1514 C CA . LEU A 1 189 ? -10.998 -4.428 20.638 1.00 90.12 189 LEU A CA 1
ATOM 1515 C C . LEU A 1 189 ? -12.0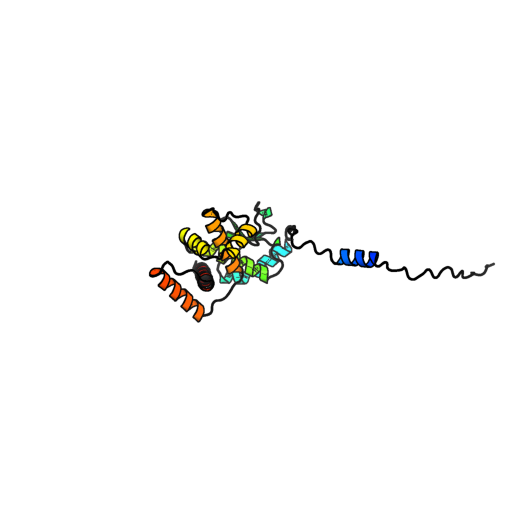66 -3.446 21.120 1.00 90.12 189 LEU A C 1
ATOM 1517 O O . LEU A 1 189 ? -13.239 -3.801 21.190 1.00 90.12 189 LEU A O 1
ATOM 1521 N N . VAL A 1 190 ? -11.687 -2.198 21.402 1.00 91.88 190 VAL A N 1
ATOM 1522 C CA . VAL A 1 190 ? -12.640 -1.158 21.816 1.00 91.88 190 VAL A CA 1
ATOM 1523 C C . VAL A 1 190 ? -13.696 -0.929 20.733 1.00 91.88 190 VAL A C 1
ATOM 1525 O O . VAL A 1 190 ? -14.864 -0.760 21.069 1.00 91.88 190 VAL A O 1
ATOM 1528 N N . ARG A 1 191 ? -13.343 -1.019 19.442 1.00 90.94 191 ARG A N 1
ATOM 1529 C CA . ARG A 1 191 ? -14.301 -0.917 18.322 1.00 90.94 191 ARG A CA 1
ATOM 1530 C C . ARG A 1 191 ? -15.402 -1.977 18.335 1.00 90.94 191 ARG A C 1
ATOM 1532 O O . ARG A 1 191 ? -16.455 -1.711 17.763 1.00 90.94 191 ARG A O 1
ATOM 1539 N N . LEU A 1 192 ? -15.193 -3.126 18.983 1.00 87.50 192 LEU A N 1
ATOM 1540 C CA . LEU A 1 192 ? -16.232 -4.153 19.133 1.00 87.50 192 LEU A CA 1
ATOM 1541 C C . LEU A 1 192 ? -17.383 -3.674 20.029 1.00 87.50 192 LEU A C 1
ATOM 1543 O O . LEU A 1 192 ? -18.522 -4.077 19.824 1.00 87.50 192 LEU A O 1
ATOM 1547 N N . VAL A 1 193 ? -17.092 -2.801 20.999 1.00 92.38 193 VAL A N 1
ATOM 1548 C CA . VAL A 1 193 ? -18.078 -2.259 21.952 1.00 92.38 193 VAL A CA 1
ATOM 1549 C C . VAL A 1 193 ? -18.461 -0.815 21.609 1.00 92.38 193 VAL A C 1
ATOM 1551 O O . VAL A 1 193 ? -19.582 -0.386 21.865 1.00 92.38 193 VAL A O 1
ATOM 1554 N N . TYR A 1 194 ? -17.552 -0.062 20.986 1.00 89.50 194 TYR A N 1
ATOM 1555 C CA . TYR A 1 194 ? -17.747 1.325 20.576 1.00 89.50 194 TYR A CA 1
ATOM 1556 C C . TYR A 1 194 ? -17.491 1.496 19.067 1.00 89.50 194 TYR A C 1
ATOM 1558 O O . TYR A 1 194 ? -16.432 1.977 18.646 1.00 89.50 194 TYR A O 1
ATOM 1566 N N . PRO A 1 195 ? -18.468 1.133 18.214 1.00 83.62 195 PRO A N 1
ATOM 1567 C CA . PRO A 1 195 ? -18.322 1.161 16.759 1.00 83.62 195 PRO A CA 1
ATOM 1568 C C . PRO A 1 195 ? -18.282 2.577 16.169 1.00 83.62 195 PRO A C 1
ATOM 1570 O O . PRO A 1 195 ? -18.127 2.715 14.967 1.00 83.62 195 PRO A O 1
ATOM 1573 N N . LYS A 1 196 ? -18.396 3.634 16.979 1.00 85.44 196 LYS A N 1
ATOM 1574 C CA . LYS A 1 196 ? -18.200 5.025 16.537 1.00 85.44 196 LYS A CA 1
ATOM 1575 C C . LYS A 1 196 ? -16.745 5.493 16.638 1.00 85.44 196 LYS A C 1
ATOM 1577 O O . LYS A 1 196 ? -16.453 6.631 16.299 1.00 85.44 196 LYS A O 1
ATOM 1582 N N . LEU A 1 197 ? -15.833 4.654 17.141 1.00 87.75 197 LEU A N 1
ATOM 1583 C CA . LEU A 1 197 ? -14.413 5.000 17.192 1.00 87.75 197 LEU A CA 1
ATOM 1584 C C . LEU A 1 197 ? -13.840 5.068 15.769 1.00 87.75 197 LEU A C 1
ATOM 1586 O O . LEU A 1 197 ? -13.811 4.042 15.078 1.00 87.75 197 LEU A O 1
ATOM 1590 N N . ALA A 1 198 ? -13.361 6.249 15.380 1.00 89.62 198 ALA A N 1
ATOM 1591 C CA . ALA A 1 198 ? -12.723 6.490 14.090 1.00 89.62 198 ALA A CA 1
ATOM 1592 C C . ALA A 1 198 ? -11.428 5.677 13.926 1.00 89.62 198 ALA A C 1
ATOM 1594 O O . ALA A 1 198 ? -10.762 5.336 14.913 1.00 89.62 198 ALA A O 1
ATOM 1595 N N . TYR A 1 199 ? -11.064 5.350 12.690 1.00 90.62 199 TYR A N 1
ATOM 1596 C CA . TYR A 1 199 ? -9.774 4.768 12.333 1.00 90.62 199 TYR A CA 1
ATOM 1597 C C . TYR A 1 199 ? -8.693 5.846 12.310 1.00 90.62 199 TYR A C 1
ATOM 1599 O O . TYR A 1 199 ? -8.767 6.820 11.571 1.00 90.62 199 TYR A O 1
ATOM 1607 N N . SER A 1 200 ? -7.661 5.664 13.130 1.00 89.44 200 SER A N 1
ATOM 1608 C CA . SER A 1 200 ? -6.457 6.490 13.074 1.00 89.44 200 SER A CA 1
ATOM 1609 C C . SER A 1 200 ? -5.453 5.911 12.080 1.00 89.44 200 SER A C 1
ATOM 1611 O O . SER A 1 200 ? -5.482 4.715 11.784 1.00 89.44 200 SER A O 1
ATOM 1613 N N . SER A 1 201 ? -4.495 6.729 11.636 1.00 88.94 201 SER A N 1
ATOM 1614 C CA . SER A 1 201 ? -3.380 6.277 10.787 1.00 88.94 201 SER A CA 1
ATOM 1615 C C . SER A 1 201 ? -2.673 5.039 11.359 1.00 88.94 201 SER A C 1
ATOM 1617 O O . SER A 1 201 ? -2.385 4.086 10.638 1.00 88.94 201 SER A O 1
ATOM 1619 N N . LEU A 1 202 ? -2.474 4.987 12.678 1.00 90.62 202 LEU A N 1
ATOM 1620 C CA . LEU A 1 202 ? -1.835 3.856 13.351 1.00 90.62 202 LEU A CA 1
ATOM 1621 C C . LEU A 1 202 ? -2.669 2.563 13.236 1.00 90.62 202 LEU A C 1
ATOM 1623 O O . LEU A 1 202 ? -2.111 1.475 13.100 1.00 90.62 202 LEU A O 1
ATOM 1627 N N . ASP A 1 203 ? -4.003 2.664 13.242 1.00 91.94 203 ASP A N 1
ATOM 1628 C CA . ASP A 1 203 ? -4.879 1.505 13.031 1.00 91.94 203 ASP A CA 1
ATOM 1629 C C . ASP A 1 203 ? -4.769 0.961 11.600 1.00 91.94 203 ASP A C 1
ATOM 1631 O O . ASP A 1 203 ? -4.785 -0.255 11.409 1.00 91.94 203 ASP A O 1
ATOM 1635 N N . LEU A 1 204 ? -4.618 1.846 10.608 1.00 93.44 204 LEU A N 1
ATOM 1636 C CA . LEU A 1 204 ? -4.436 1.461 9.204 1.00 93.44 204 LEU A CA 1
ATOM 1637 C C . LEU A 1 204 ? -3.080 0.780 8.986 1.00 93.44 204 LEU A C 1
ATOM 1639 O O . LEU A 1 204 ? -3.017 -0.291 8.390 1.00 93.44 204 LEU A O 1
ATOM 1643 N N . HIS A 1 205 ? -2.001 1.309 9.565 1.00 93.94 205 HIS A N 1
ATOM 1644 C CA . HIS A 1 205 ? -0.694 0.643 9.530 1.00 93.94 205 HIS A CA 1
ATOM 1645 C C . HIS A 1 205 ? -0.718 -0.717 10.241 1.00 93.94 205 HIS A C 1
ATOM 1647 O O . HIS A 1 205 ? -0.060 -1.668 9.820 1.00 93.94 205 HIS A O 1
ATOM 1653 N N . TYR A 1 206 ? -1.518 -0.856 11.301 1.00 94.12 206 TYR A N 1
ATOM 1654 C CA . TYR A 1 206 ? -1.697 -2.146 11.961 1.00 94.12 206 TYR A CA 1
ATOM 1655 C C . TYR A 1 206 ? -2.484 -3.139 11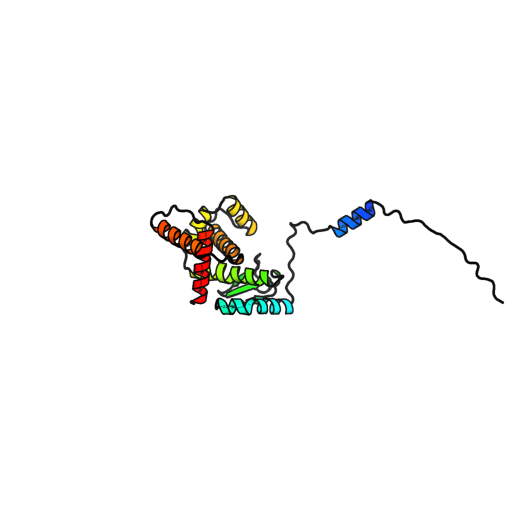.096 1.00 94.12 206 TYR A C 1
ATOM 1657 O O . TYR A 1 206 ? -2.191 -4.339 11.119 1.00 94.12 206 TYR A O 1
ATOM 1665 N N . LEU A 1 207 ? -3.446 -2.659 10.303 1.00 94.06 207 LEU A N 1
ATOM 1666 C CA . LEU A 1 207 ? -4.127 -3.463 9.288 1.00 94.06 207 LEU A CA 1
ATOM 1667 C C . LEU A 1 207 ? -3.140 -3.960 8.223 1.00 94.06 207 LEU A C 1
ATOM 1669 O O . LEU A 1 207 ? -3.121 -5.154 7.932 1.00 94.06 207 LEU A O 1
ATOM 1673 N N . LEU A 1 208 ? -2.272 -3.085 7.714 1.00 95.31 208 LEU A N 1
ATOM 1674 C CA . LEU A 1 208 ? -1.236 -3.447 6.741 1.00 95.31 208 LEU A CA 1
ATOM 1675 C C . LEU A 1 208 ? -0.238 -4.460 7.316 1.00 95.31 208 LEU A C 1
ATOM 1677 O O . LEU A 1 208 ? 0.101 -5.440 6.658 1.00 95.31 208 LEU A O 1
ATOM 1681 N N . LEU A 1 209 ? 0.148 -4.318 8.588 1.00 94.00 209 LEU A N 1
ATOM 1682 C CA . LEU A 1 209 ? 0.959 -5.322 9.282 1.00 94.00 209 LEU A CA 1
ATOM 1683 C C . LEU A 1 209 ? 0.261 -6.693 9.332 1.00 94.00 209 LEU A C 1
ATOM 1685 O O . LEU A 1 209 ? 0.915 -7.730 9.189 1.00 94.00 209 LEU A O 1
ATOM 1689 N N . LYS A 1 210 ? -1.060 -6.727 9.557 1.00 93.06 210 LYS A N 1
ATOM 1690 C CA . LYS A 1 210 ? -1.843 -7.973 9.501 1.00 93.06 210 LYS A CA 1
ATOM 1691 C C . LYS A 1 210 ? -1.876 -8.553 8.088 1.00 93.06 210 LYS A C 1
ATOM 1693 O O . LYS A 1 210 ? -1.673 -9.757 7.958 1.00 93.06 210 LYS A O 1
ATOM 1698 N N . ALA A 1 211 ? -2.073 -7.717 7.070 1.00 93.75 211 ALA A N 1
ATOM 1699 C CA . ALA A 1 211 ? -2.056 -8.115 5.664 1.00 93.75 211 ALA A CA 1
ATOM 1700 C C . ALA A 1 211 ? -0.699 -8.730 5.276 1.00 93.75 211 ALA A C 1
ATOM 1702 O O . ALA A 1 211 ? -0.644 -9.873 4.828 1.00 93.75 211 ALA A O 1
ATOM 1703 N N . ARG A 1 212 ? 0.415 -8.051 5.585 1.00 93.75 212 ARG A N 1
ATOM 1704 C CA . ARG A 1 212 ? 1.781 -8.561 5.361 1.00 93.75 212 ARG A CA 1
ATOM 1705 C C . ARG A 1 212 ? 1.993 -9.934 6.001 1.00 93.75 212 ARG A C 1
ATOM 1707 O O . ARG A 1 212 ? 2.504 -10.856 5.376 1.00 93.75 212 ARG A O 1
ATOM 1714 N N . ARG A 1 213 ? 1.555 -10.107 7.252 1.00 92.06 213 ARG A N 1
ATOM 1715 C CA . ARG A 1 213 ? 1.648 -11.396 7.961 1.00 92.06 213 ARG A CA 1
ATOM 1716 C C . ARG A 1 213 ? 0.779 -12.490 7.348 1.00 92.06 213 ARG A C 1
ATOM 1718 O O . ARG A 1 213 ? 1.101 -13.660 7.536 1.00 92.06 213 ARG A O 1
ATOM 1725 N N . ALA A 1 214 ? -0.322 -12.133 6.693 1.00 89.56 214 ALA A N 1
ATOM 1726 C CA . ALA A 1 214 ? -1.168 -13.092 5.996 1.00 89.56 214 ALA A CA 1
ATOM 1727 C C . ALA A 1 214 ? -0.477 -13.639 4.739 1.00 89.56 214 ALA A C 1
ATOM 1729 O O . ALA A 1 214 ? -0.657 -14.813 4.445 1.00 89.56 214 ALA A O 1
ATOM 1730 N N . LEU A 1 215 ? 0.360 -12.842 4.058 1.00 88.75 215 LEU A N 1
ATOM 1731 C CA . LEU A 1 215 ? 1.173 -13.323 2.932 1.00 88.75 215 LEU A CA 1
ATOM 1732 C C . LEU A 1 215 ? 2.225 -14.340 3.364 1.00 88.75 215 LEU A C 1
ATOM 1734 O O . LEU A 1 215 ? 2.282 -15.417 2.798 1.00 88.75 215 LEU A O 1
ATOM 1738 N N . ILE A 1 216 ? 2.997 -14.031 4.411 1.00 86.56 216 ILE A N 1
ATOM 1739 C CA . ILE A 1 216 ? 4.094 -14.898 4.890 1.00 86.56 216 ILE A CA 1
ATOM 1740 C C . ILE A 1 216 ? 3.583 -16.278 5.341 1.00 86.56 216 ILE A C 1
ATOM 1742 O O . ILE A 1 216 ? 4.323 -17.257 5.355 1.00 86.56 216 ILE A O 1
ATOM 1746 N N . LYS A 1 217 ? 2.323 -16.351 5.781 1.00 72.94 217 LYS A N 1
ATOM 1747 C CA . LYS A 1 217 ? 1.693 -17.586 6.261 1.00 72.94 217 LYS A CA 1
ATOM 1748 C C . LYS A 1 217 ? 0.983 -18.390 5.168 1.00 72.94 217 LYS A C 1
ATOM 1750 O O . LYS A 1 217 ? 0.552 -19.499 5.481 1.00 72.94 217 LYS A O 1
ATOM 1755 N N . ALA A 1 218 ? 0.780 -17.809 3.986 1.00 60.03 218 ALA A N 1
ATOM 1756 C CA . ALA A 1 218 ? 0.082 -18.433 2.863 1.00 60.03 218 ALA A CA 1
ATOM 1757 C C . ALA A 1 218 ? 1.037 -19.316 2.053 1.00 60.03 218 ALA A C 1
ATOM 1759 O O . ALA A 1 218 ? 0.562 -20.369 1.577 1.00 60.03 218 ALA A O 1
#

Sequence (218 aa):
MNQPMVVTQDSMSPLGYLSIEDIKKAFIQLNQLPAANDQVIRHEAAPDHVIRVKDWLQDLERELGVKAKVVASPSVLDLSVMAPAAVVDGEPVLFANYINNQKIALDAFEYVAVGLLAVERLGLDTRFFLRIFQDLSQDQREFLSHRHDLDVNQENDQELMVKLYLADLAALNVELTWLERREAWQRQLVRLVYPKLAYSSLDLHYLLLKARRALIKA

Secondary structure (DSSP, 8-state):
-PPP---------------HHHHHHHHHHHT-PPPTTS----PPPPHHHHHHHHHHHHHHHHHHT---EEES-GGGGT----SSEEEETTEEEEEGGG--SHHHHHHHHHIIIIIIIIHHHTT--HHHHHHHHHHS-HHHHHHHHHHHT--TT-HHHHHHHHHHHHHHHHHT-----HHHHHHHHHHHHHHHH-TTPPPPHHHHHHHHHHHHHHHHT-

Radius of gyration: 27.32 Å; chains: 1; bounding box: 82×62×78 Å

Foldseek 3Di:
DDDDDDPPPDDPDDDPPCPVVVVVVVVCVVPPPPDPPPDPPQDFADPVLQVVLQVLCVVVCVQLVAHEAEGRACVVVPDPDPAQWEQDPLHTYGHSSQPDDSLQSQLSCLLRQLLQNLLVVVVDDLVVLVLLLVLDDPVLLVVLCVVGVADSPDSVSSSVSSSNVLSNLSSVVDDDDPVLLVVLVVVVVVCVVVVVDHDDPSVSVNSSVVSSVSSSVD